Protein AF-A0A949SLT9-F1 (afdb_monomer_lite)

Secondary structure (DSSP, 8-state):
--HHHHHHHHHHHHHHHHHHHHHH-TT--HHHHHHHHHHHHHTHHHHHHHHHHHHHHHHTSPPPHHHHHHHHHHHHHHHHHTTS--TT-HHHHHHHHHHHHHHHHHHHHHHS--SS--HHHHHHHHTSSSHHHHHHHHHHHHHHHHHHHHHHHHHHHHHHHHHTTT-HHHHHHHHHHHHHTT-HHHHHHHHHHHHHHHHHHHHTT-

pLDDT: mean 82.35, std 12.99, range [38.38, 96.62]

Structure (mmCIF, N/CA/C/O backbone):
data_AF-A0A949SLT9-F1
#
_entry.id   AF-A0A949SLT9-F1
#
loop_
_atom_site.group_PDB
_atom_site.id
_atom_site.type_symbol
_atom_site.label_atom_id
_atom_site.label_alt_id
_atom_site.label_comp_id
_atom_site.label_asym_id
_atom_site.label_entity_id
_atom_site.label_seq_id
_atom_site.pdbx_PDB_ins_code
_atom_site.Cartn_x
_atom_site.Cartn_y
_atom_site.Cartn_z
_atom_site.occupancy
_atom_site.B_iso_or_equiv
_atom_site.auth_seq_id
_atom_site.auth_comp_id
_atom_site.auth_asym_id
_atom_site.auth_atom_id
_atom_site.pdbx_PDB_model_num
ATOM 1 N N . MET A 1 1 ? -17.620 -34.069 -31.508 1.00 61.50 1 MET A N 1
ATOM 2 C CA . MET A 1 1 ? -16.678 -32.953 -31.318 1.00 61.50 1 MET A CA 1
ATOM 3 C C . MET A 1 1 ? -15.847 -32.933 -32.570 1.00 61.50 1 MET A C 1
ATOM 5 O O . MET A 1 1 ? -15.223 -33.948 -32.872 1.00 61.50 1 MET A O 1
ATOM 9 N N . ASP A 1 2 ? -15.973 -31.873 -33.351 1.00 89.25 2 ASP A N 1
ATOM 10 C CA . ASP A 1 2 ? -15.457 -31.882 -34.711 1.00 89.25 2 ASP A CA 1
ATOM 11 C C . ASP A 1 2 ? -13.956 -31.593 -34.708 1.00 89.25 2 ASP A C 1
ATOM 13 O O . ASP A 1 2 ? -13.418 -30.958 -33.800 1.00 89.25 2 ASP A O 1
ATOM 17 N N . LEU A 1 3 ? -13.252 -32.063 -35.740 1.00 84.25 3 LEU A N 1
ATOM 18 C CA . LEU A 1 3 ? -11.819 -31.791 -35.920 1.00 84.25 3 LEU A CA 1
ATOM 19 C C . LEU A 1 3 ? -11.514 -30.285 -35.904 1.00 84.25 3 LEU A C 1
ATOM 21 O O . LEU A 1 3 ? -10.438 -29.867 -35.479 1.00 84.25 3 LEU A O 1
ATOM 25 N N . LEU A 1 4 ? -12.487 -29.479 -36.327 1.00 87.50 4 LEU A N 1
ATOM 26 C CA . LEU A 1 4 ? -12.431 -28.026 -36.308 1.00 87.50 4 LEU A CA 1
ATOM 27 C C . LEU A 1 4 ? -12.439 -27.475 -34.870 1.00 87.50 4 LEU A C 1
ATOM 29 O O . LEU A 1 4 ? -11.615 -26.619 -34.555 1.00 87.50 4 LEU A O 1
ATOM 33 N N . ASP A 1 5 ? -13.268 -28.018 -33.973 1.00 83.44 5 ASP A N 1
ATOM 34 C CA . ASP A 1 5 ? -13.300 -27.622 -32.555 1.00 83.44 5 ASP A CA 1
ATOM 35 C C . ASP A 1 5 ? -11.968 -27.931 -31.865 1.00 83.44 5 ASP A C 1
ATOM 37 O O . ASP A 1 5 ? -11.428 -27.118 -31.113 1.00 83.44 5 ASP A O 1
ATOM 41 N N . ILE A 1 6 ? -11.404 -29.105 -32.165 1.00 84.69 6 ILE A N 1
ATOM 42 C CA . ILE A 1 6 ? -10.107 -29.537 -31.634 1.00 84.69 6 ILE A CA 1
ATOM 43 C C . ILE A 1 6 ? -8.997 -28.597 -32.121 1.00 84.69 6 ILE A C 1
ATOM 45 O O . ILE A 1 6 ? -8.145 -28.196 -31.328 1.00 84.69 6 ILE A O 1
ATOM 49 N N . ALA A 1 7 ? -9.021 -28.196 -33.396 1.00 83.19 7 ALA A N 1
ATOM 50 C CA . ALA A 1 7 ? -8.053 -27.257 -33.957 1.00 83.19 7 ALA A CA 1
ATOM 51 C C . ALA A 1 7 ? -8.166 -25.854 -33.335 1.00 83.19 7 ALA A C 1
ATOM 53 O O . ALA A 1 7 ? -7.141 -25.242 -33.027 1.00 83.19 7 ALA A O 1
ATOM 54 N N . ILE A 1 8 ? -9.387 -25.361 -33.094 1.00 84.81 8 ILE A N 1
ATOM 55 C CA . ILE A 1 8 ? -9.618 -24.072 -32.425 1.00 84.81 8 ILE A CA 1
ATOM 56 C C . ILE A 1 8 ? -9.057 -24.100 -31.003 1.00 84.81 8 ILE A C 1
ATOM 58 O O . ILE A 1 8 ? -8.301 -23.203 -30.632 1.00 84.81 8 ILE A O 1
ATOM 62 N N . ILE A 1 9 ? -9.382 -25.132 -30.218 1.00 84.62 9 ILE A N 1
ATOM 63 C CA . ILE A 1 9 ? -8.890 -25.269 -28.839 1.00 84.62 9 ILE A CA 1
ATOM 64 C C . ILE A 1 9 ? -7.362 -25.358 -28.831 1.00 84.62 9 ILE A C 1
ATOM 66 O O . ILE A 1 9 ? -6.699 -24.670 -28.055 1.00 84.62 9 ILE A O 1
ATOM 70 N N . TYR A 1 10 ? -6.790 -26.153 -29.736 1.00 85.69 10 TYR A N 1
ATOM 71 C CA . TYR A 1 10 ? -5.346 -26.308 -29.854 1.00 85.69 10 TYR A CA 1
ATOM 72 C C . TYR A 1 10 ? -4.635 -24.983 -30.163 1.00 85.69 10 TYR A C 1
ATOM 74 O O . TYR A 1 10 ? -3.637 -24.655 -29.519 1.00 85.69 10 TYR A O 1
ATOM 82 N N . LEU A 1 11 ? -5.159 -24.195 -31.107 1.00 83.94 11 LEU A N 1
ATOM 83 C CA . LEU A 1 11 ? -4.606 -22.885 -31.461 1.00 83.94 11 LEU A CA 1
ATOM 84 C C . LEU A 1 11 ? -4.804 -21.850 -30.346 1.00 83.94 11 LEU A C 1
ATOM 86 O O . LEU A 1 11 ? -3.889 -21.072 -30.070 1.00 83.94 11 LEU A O 1
ATOM 90 N N . ALA A 1 12 ? -5.953 -21.866 -29.664 1.00 84.75 12 ALA A N 1
ATOM 91 C CA . ALA A 1 12 ? -6.229 -20.983 -28.533 1.00 84.75 12 ALA A CA 1
ATOM 92 C C . ALA A 1 12 ? -5.250 -21.222 -27.371 1.00 84.75 12 ALA A C 1
ATOM 94 O O . ALA A 1 12 ? -4.748 -20.266 -26.781 1.00 84.75 12 ALA A O 1
ATOM 95 N N . CYS A 1 13 ? -4.918 -22.485 -27.084 1.00 85.31 13 CYS A N 1
ATOM 96 C CA . CYS A 1 13 ? -3.922 -22.838 -26.072 1.00 85.31 13 CYS A CA 1
ATOM 97 C C . CYS A 1 13 ? -2.482 -22.506 -26.498 1.00 85.31 13 CYS A C 1
ATOM 99 O O . CYS A 1 13 ? -1.658 -22.195 -25.639 1.00 85.31 13 CYS A O 1
ATOM 101 N N . GLY A 1 14 ? -2.171 -22.538 -27.797 1.00 82.94 14 GLY A N 1
ATOM 102 C CA . GLY A 1 14 ? -0.838 -22.228 -28.326 1.00 82.94 14 GLY A CA 1
ATOM 103 C C . GLY A 1 14 ? -0.518 -20.734 -28.448 1.00 82.94 14 GLY A C 1
ATOM 104 O O . GLY A 1 14 ? 0.639 -20.331 -28.300 1.00 82.94 14 GLY A O 1
ATOM 105 N N . ALA A 1 15 ? -1.526 -19.884 -28.667 1.00 83.00 15 ALA A N 1
ATOM 106 C CA . ALA A 1 15 ? -1.336 -18.447 -28.887 1.00 83.00 15 ALA A CA 1
ATOM 107 C C . ALA A 1 15 ? -0.581 -17.712 -27.750 1.00 83.00 15 ALA A C 1
ATOM 109 O O . ALA A 1 15 ? 0.337 -16.945 -28.062 1.00 83.00 15 ALA A O 1
ATOM 110 N N . PRO A 1 16 ? -0.850 -17.958 -26.448 1.00 81.75 16 PRO A N 1
ATOM 111 C CA . PRO A 1 16 ? -0.086 -17.344 -25.358 1.00 81.75 16 PRO A CA 1
ATOM 112 C C . PRO A 1 16 ? 1.417 -17.661 -25.403 1.00 81.75 16 PRO A C 1
ATOM 114 O O . PRO A 1 16 ? 2.235 -16.800 -25.079 1.00 81.75 16 PRO A O 1
ATOM 117 N N . PHE A 1 17 ? 1.800 -18.863 -25.850 1.00 81.44 17 PHE A N 1
ATOM 118 C CA . PHE A 1 17 ? 3.204 -19.271 -25.958 1.00 81.44 17 PHE A CA 1
ATOM 119 C C . PHE A 1 17 ? 3.920 -18.541 -27.096 1.00 81.44 17 PHE A C 1
ATOM 121 O O . PHE A 1 17 ? 5.041 -18.067 -26.905 1.00 81.44 17 PHE A O 1
ATOM 128 N N . ALA A 1 18 ? 3.259 -18.372 -28.246 1.00 80.62 18 ALA A N 1
ATOM 129 C CA . ALA A 1 18 ? 3.781 -17.576 -29.357 1.00 80.62 18 ALA A CA 1
ATOM 130 C C . ALA A 1 18 ? 4.022 -16.115 -28.937 1.00 80.62 18 ALA A C 1
ATOM 132 O O . ALA A 1 18 ? 5.094 -15.555 -29.186 1.00 80.62 18 ALA A O 1
ATOM 133 N N . VAL A 1 19 ? 3.055 -15.519 -28.229 1.00 81.12 19 VAL A N 1
ATOM 134 C CA . VAL A 1 19 ? 3.158 -14.150 -27.703 1.00 81.12 19 VAL A CA 1
ATOM 135 C C . VAL A 1 19 ? 4.300 -14.038 -26.694 1.00 81.12 19 VAL A C 1
ATOM 137 O O . VAL A 1 19 ? 5.147 -13.153 -26.823 1.00 81.12 19 VAL A O 1
ATOM 140 N N . GLN A 1 20 ? 4.391 -14.956 -25.730 1.00 79.06 20 GLN A N 1
ATOM 141 C CA . GLN A 1 20 ? 5.456 -14.947 -24.725 1.00 79.06 20 GLN A CA 1
ATOM 142 C C . GLN A 1 20 ? 6.850 -15.095 -25.354 1.00 79.06 20 GLN A C 1
ATOM 144 O O . GLN A 1 20 ? 7.796 -14.429 -24.926 1.00 79.06 20 GLN A O 1
ATOM 149 N N . TYR A 1 21 ? 6.986 -15.932 -26.385 1.00 79.06 21 TYR A N 1
ATOM 150 C CA . TYR A 1 21 ? 8.246 -16.113 -27.104 1.00 79.06 21 TYR A CA 1
ATOM 151 C C . TYR A 1 21 ? 8.633 -14.854 -27.898 1.00 79.06 21 TYR A C 1
ATOM 153 O O . TYR A 1 21 ? 9.798 -14.452 -27.888 1.00 79.06 21 TYR A O 1
ATOM 161 N N . SER A 1 22 ? 7.656 -14.144 -28.476 1.00 80.56 22 SER A N 1
ATOM 162 C CA . SER A 1 22 ? 7.887 -12.880 -29.194 1.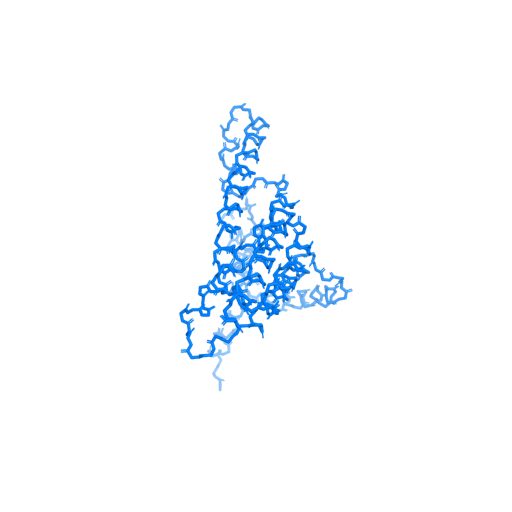00 80.56 22 SER A CA 1
ATOM 163 C C . SER A 1 22 ? 8.514 -11.778 -28.327 1.00 80.56 22 SER A C 1
ATOM 165 O O . SER A 1 22 ? 9.300 -10.966 -28.831 1.00 80.56 22 SER A O 1
ATOM 167 N N . PHE A 1 23 ? 8.217 -11.773 -27.021 1.00 78.81 23 PHE A N 1
ATOM 168 C CA . PHE A 1 23 ? 8.807 -10.847 -26.051 1.00 78.81 23 PHE A CA 1
ATOM 169 C C . PHE A 1 23 ? 10.245 -11.212 -25.665 1.00 78.81 23 PHE A C 1
ATOM 171 O O . PHE A 1 23 ? 10.990 -10.335 -25.227 1.00 78.81 23 PHE A O 1
ATOM 178 N N . ARG A 1 24 ? 10.647 -12.481 -25.826 1.00 77.06 24 ARG A N 1
ATOM 179 C CA . ARG A 1 24 ? 12.005 -12.963 -25.522 1.00 77.06 24 ARG A CA 1
ATOM 180 C C . ARG A 1 24 ? 12.997 -12.697 -26.655 1.00 77.06 24 ARG A C 1
ATOM 182 O O . ARG A 1 24 ? 14.158 -12.428 -26.375 1.00 77.06 24 ARG A O 1
ATOM 189 N N . LEU A 1 25 ? 12.547 -12.706 -27.909 1.00 75.75 25 LEU A N 1
ATOM 190 C CA . LEU A 1 25 ? 13.385 -12.503 -29.103 1.00 75.75 25 LEU A CA 1
ATOM 191 C C . LEU A 1 25 ? 13.626 -11.014 -29.438 1.00 75.75 25 LEU A C 1
ATOM 193 O O . LEU A 1 25 ? 13.476 -10.588 -30.587 1.00 75.75 25 LEU A O 1
ATOM 197 N N . LYS A 1 26 ? 13.931 -10.168 -28.445 1.00 63.88 26 LYS A N 1
ATOM 198 C CA . LYS A 1 26 ? 14.239 -8.747 -28.703 1.00 63.88 26 LYS A CA 1
ATOM 199 C C . LYS A 1 26 ? 15.535 -8.643 -29.526 1.00 63.88 26 LYS A C 1
ATOM 201 O O . LYS A 1 26 ? 16.586 -9.031 -29.034 1.00 63.88 26 LYS A O 1
ATOM 206 N N . GLY A 1 27 ? 15.452 -8.107 -30.749 1.00 62.31 27 GLY A N 1
ATOM 207 C CA . GLY A 1 27 ? 16.606 -7.839 -31.625 1.00 62.31 27 GLY A CA 1
ATOM 208 C C . GLY A 1 27 ? 16.743 -8.735 -32.863 1.00 62.31 27 GLY A C 1
ATOM 209 O O . GLY A 1 27 ? 17.603 -8.467 -33.694 1.00 62.31 27 GLY A O 1
ATOM 210 N N . GLU A 1 28 ? 15.902 -9.762 -33.027 1.00 64.69 28 GLU A N 1
ATOM 211 C CA . GLU A 1 28 ? 15.927 -10.623 -34.221 1.00 64.69 28 GLU A CA 1
ATOM 212 C C . GLU A 1 28 ? 15.134 -10.029 -35.401 1.00 64.69 28 GLU A C 1
ATOM 214 O O . GLU A 1 28 ? 14.130 -9.333 -35.210 1.00 64.69 28 GLU A O 1
ATOM 219 N N . ALA A 1 29 ? 15.566 -10.330 -36.633 1.00 68.12 29 ALA A N 1
ATOM 220 C CA . ALA A 1 29 ? 14.913 -9.884 -37.863 1.00 68.12 29 ALA A CA 1
ATOM 221 C C . ALA A 1 29 ? 13.452 -10.378 -37.956 1.00 68.12 29 ALA A C 1
ATOM 223 O O . ALA A 1 29 ? 13.123 -11.497 -37.559 1.00 68.12 29 ALA A O 1
ATOM 224 N N . GLY A 1 30 ? 12.561 -9.548 -38.514 1.00 73.94 30 GLY A N 1
ATOM 225 C CA . GLY A 1 30 ? 11.103 -9.736 -38.431 1.00 73.94 30 GLY A CA 1
ATOM 226 C C . GLY A 1 30 ? 10.576 -11.087 -38.936 1.00 73.94 30 GLY A C 1
ATOM 227 O O . GLY A 1 30 ? 9.676 -11.661 -38.320 1.00 73.94 30 GLY A O 1
ATOM 228 N N . ILE A 1 31 ? 11.151 -11.635 -40.010 1.00 80.19 31 ILE A N 1
ATOM 229 C CA . ILE A 1 31 ? 10.715 -12.914 -40.599 1.00 80.19 31 ILE A CA 1
ATOM 230 C C . ILE A 1 31 ? 11.133 -14.099 -39.721 1.00 80.19 31 ILE A C 1
ATOM 232 O O . ILE A 1 31 ? 10.311 -14.960 -39.410 1.00 80.19 31 ILE A O 1
ATOM 236 N N . GLU A 1 32 ? 12.387 -14.116 -39.266 1.00 79.81 32 GLU A N 1
ATOM 237 C CA . GLU A 1 32 ? 12.917 -15.166 -38.391 1.00 79.81 32 GLU A CA 1
ATOM 238 C C . GLU A 1 32 ? 12.178 -15.188 -37.049 1.00 79.81 32 GLU A C 1
ATOM 240 O O . GLU A 1 32 ? 11.750 -16.245 -36.577 1.00 79.81 32 GLU A O 1
ATOM 245 N N . LYS A 1 33 ? 11.920 -14.002 -36.488 1.00 80.56 33 LYS A N 1
ATOM 246 C CA . LYS A 1 33 ? 11.125 -13.839 -35.273 1.00 80.56 33 LYS A CA 1
ATOM 247 C C . LYS A 1 33 ? 9.714 -14.401 -35.443 1.00 80.56 33 LYS A C 1
ATOM 249 O O . LYS A 1 33 ? 9.232 -15.117 -34.567 1.00 80.56 33 LYS A O 1
ATOM 254 N N . THR A 1 34 ? 9.060 -14.106 -36.565 1.00 81.25 34 THR A N 1
ATOM 255 C CA . THR A 1 34 ? 7.694 -14.578 -36.833 1.00 81.25 34 THR A CA 1
ATOM 256 C C . THR A 1 34 ? 7.655 -16.099 -36.972 1.00 81.25 34 THR A C 1
ATOM 258 O O . THR A 1 34 ? 6.834 -16.743 -36.322 1.00 81.25 34 THR A O 1
ATOM 261 N N . ALA A 1 35 ? 8.588 -16.689 -37.727 1.00 85.06 35 ALA A N 1
ATOM 262 C CA . ALA A 1 35 ? 8.685 -18.140 -37.883 1.00 85.06 35 ALA A CA 1
ATOM 263 C C . ALA A 1 35 ? 8.906 -18.848 -36.538 1.00 85.06 35 ALA A C 1
ATOM 265 O O . ALA A 1 35 ? 8.193 -19.796 -36.210 1.00 85.06 35 ALA A O 1
ATOM 266 N N . LYS A 1 36 ? 9.830 -18.341 -35.712 1.00 81.88 36 LYS A N 1
ATOM 267 C CA . LYS A 1 36 ? 10.086 -18.879 -34.369 1.00 81.88 36 LYS A CA 1
ATOM 268 C C . LYS A 1 36 ? 8.875 -18.749 -33.439 1.00 81.88 36 LYS A C 1
ATOM 270 O O . LYS A 1 36 ? 8.605 -19.670 -32.674 1.00 81.88 36 LYS A O 1
ATOM 275 N N . CYS A 1 37 ? 8.118 -17.651 -33.511 1.00 81.50 37 CYS A N 1
ATOM 276 C CA . CYS A 1 37 ? 6.910 -17.467 -32.697 1.00 81.50 37 CYS A CA 1
ATOM 277 C C . CYS A 1 37 ? 5.782 -18.419 -33.110 1.00 81.50 37 CYS A C 1
ATOM 279 O O . CYS A 1 37 ? 5.145 -19.013 -32.244 1.00 81.50 37 CYS A O 1
ATOM 281 N N . VAL A 1 38 ? 5.558 -18.607 -34.414 1.00 84.94 38 VAL A N 1
ATOM 282 C CA . VAL A 1 38 ? 4.568 -19.570 -34.926 1.00 84.94 38 VAL A CA 1
ATOM 283 C C . VAL A 1 38 ? 4.949 -20.990 -34.519 1.00 84.94 38 VAL A C 1
ATOM 285 O O . VAL A 1 38 ? 4.107 -21.739 -34.027 1.00 84.94 38 VAL A O 1
ATOM 288 N N . LEU A 1 39 ? 6.229 -21.343 -34.645 1.00 86.50 39 LEU A N 1
ATOM 289 C CA . LEU A 1 39 ? 6.729 -22.657 -34.253 1.00 86.50 39 LEU A CA 1
ATOM 290 C C . LEU A 1 39 ? 6.601 -22.875 -32.739 1.00 86.50 39 LEU A C 1
ATOM 292 O O . LEU A 1 39 ? 6.200 -23.955 -32.319 1.00 86.50 39 LEU A O 1
ATOM 296 N N . ALA A 1 40 ? 6.839 -21.846 -31.920 1.00 81.38 40 ALA A N 1
ATOM 297 C CA . ALA A 1 40 ? 6.589 -21.895 -30.480 1.00 81.38 40 ALA A CA 1
ATOM 298 C C . ALA A 1 40 ? 5.097 -22.064 -30.139 1.00 81.38 40 ALA A C 1
ATOM 300 O O . ALA A 1 40 ? 4.763 -22.801 -29.212 1.00 81.38 40 ALA A O 1
ATOM 301 N N . GLY A 1 41 ? 4.207 -21.424 -30.903 1.00 84.25 41 GLY A N 1
ATOM 302 C CA . GLY A 1 41 ? 2.760 -21.573 -30.764 1.00 84.25 41 GLY A CA 1
ATOM 303 C C . GLY A 1 41 ? 2.256 -22.960 -31.155 1.00 84.25 41 GLY A C 1
ATOM 304 O O . GLY A 1 41 ? 1.391 -23.495 -30.477 1.00 84.25 41 GLY A O 1
ATOM 305 N N . LEU A 1 42 ? 2.814 -23.577 -32.199 1.00 88.06 42 LEU A N 1
ATOM 306 C CA . LEU A 1 42 ? 2.463 -24.943 -32.609 1.00 88.06 42 LEU A CA 1
ATOM 307 C C . LEU A 1 42 ? 3.097 -25.995 -31.690 1.00 88.06 42 LEU A C 1
ATOM 309 O O . LEU A 1 42 ? 2.455 -26.963 -31.311 1.00 88.06 42 LEU A O 1
ATOM 313 N N . ALA A 1 43 ? 4.336 -25.798 -31.248 1.00 88.12 43 ALA A N 1
ATOM 314 C CA . ALA A 1 43 ? 5.018 -26.711 -30.331 1.00 88.12 43 ALA A CA 1
ATOM 315 C C . ALA A 1 43 ? 4.662 -26.473 -28.848 1.00 88.12 43 ALA A C 1
ATOM 317 O O . ALA A 1 43 ? 5.372 -26.949 -27.955 1.00 88.12 43 ALA A O 1
ATOM 318 N N . TRP A 1 44 ? 3.566 -25.758 -28.559 1.00 86.62 44 TRP A N 1
ATOM 319 C CA . TRP A 1 44 ? 3.166 -25.386 -27.201 1.00 86.62 44 TRP A CA 1
ATOM 320 C C . TRP A 1 44 ? 3.058 -26.556 -26.209 1.00 86.62 44 TRP A C 1
ATOM 322 O O . TRP A 1 44 ? 3.447 -26.347 -25.060 1.00 86.62 44 TRP A O 1
ATOM 332 N N . PRO A 1 45 ? 2.635 -27.789 -26.578 1.00 85.56 45 PRO A N 1
ATOM 333 C CA . PRO A 1 45 ? 2.551 -28.882 -25.607 1.00 85.56 45 PRO A CA 1
ATOM 334 C C . PRO A 1 45 ? 3.927 -29.269 -25.049 1.00 85.56 45 PRO A C 1
ATOM 336 O O . PRO A 1 45 ? 4.062 -29.586 -23.866 1.00 85.56 45 PRO A O 1
ATOM 339 N N . LEU A 1 46 ? 4.971 -29.184 -25.882 1.00 84.62 46 LEU A N 1
ATOM 340 C CA . LEU A 1 46 ? 6.347 -29.455 -25.472 1.00 84.62 46 LEU A CA 1
ATOM 341 C C . LEU A 1 46 ? 6.846 -28.375 -24.501 1.00 84.62 46 LEU A C 1
ATOM 343 O O . LEU A 1 46 ? 7.435 -28.683 -23.465 1.00 84.62 46 LEU A O 1
ATOM 347 N N . PHE A 1 47 ? 6.562 -27.104 -24.803 1.00 78.62 47 PHE A N 1
ATOM 348 C CA . PHE A 1 47 ? 6.893 -25.990 -23.916 1.00 78.62 47 PHE A CA 1
ATOM 349 C C . PHE A 1 47 ? 6.118 -26.064 -22.600 1.00 78.62 47 PHE A C 1
ATOM 351 O O . PHE A 1 47 ? 6.713 -25.873 -21.542 1.00 78.62 47 PHE A O 1
ATOM 358 N N . ALA A 1 48 ? 4.830 -26.405 -22.634 1.00 80.00 48 ALA A N 1
ATOM 359 C CA . ALA A 1 48 ? 4.005 -26.583 -21.445 1.00 80.00 48 ALA A CA 1
ATOM 360 C C . ALA A 1 48 ? 4.599 -27.637 -20.498 1.00 80.00 48 ALA A C 1
ATOM 362 O O . ALA A 1 48 ? 4.720 -27.375 -19.304 1.00 80.00 48 ALA A O 1
ATOM 363 N N . LEU A 1 49 ? 5.070 -28.778 -21.018 1.00 82.44 49 LEU A N 1
ATOM 364 C CA . LEU A 1 49 ? 5.760 -29.801 -20.220 1.00 82.44 49 LEU A CA 1
ATOM 365 C C . LEU A 1 49 ? 7.039 -29.272 -19.551 1.00 82.44 49 LEU A C 1
ATOM 367 O O . LEU A 1 49 ? 7.285 -29.550 -18.373 1.00 82.44 49 LEU A O 1
ATOM 371 N N . LEU A 1 50 ? 7.837 -28.477 -20.268 1.00 79.38 50 LEU A N 1
ATOM 372 C CA . LEU A 1 50 ? 9.029 -27.836 -19.702 1.00 79.38 50 LEU A CA 1
ATOM 373 C C . LEU A 1 50 ? 8.659 -26.843 -18.589 1.00 79.38 50 LEU A C 1
ATOM 375 O O . LEU A 1 50 ? 9.269 -26.864 -17.519 1.00 79.38 50 LEU A O 1
ATOM 379 N N . TYR A 1 51 ? 7.622 -26.029 -18.799 1.00 73.06 51 TYR A N 1
ATOM 380 C CA . TYR A 1 51 ? 7.135 -25.079 -17.798 1.00 73.06 51 TYR A CA 1
ATOM 381 C C . TYR A 1 51 ? 6.533 -25.763 -16.569 1.00 73.06 51 TYR A C 1
ATOM 383 O O . TYR A 1 51 ? 6.746 -25.281 -15.460 1.00 73.06 51 TYR A O 1
ATOM 391 N N . ILE A 1 52 ? 5.845 -26.897 -16.728 1.00 78.75 52 ILE A N 1
ATOM 392 C CA . ILE A 1 52 ? 5.337 -27.695 -15.603 1.00 78.75 52 ILE A CA 1
ATOM 393 C C . ILE A 1 52 ? 6.504 -28.199 -14.752 1.00 78.75 52 ILE A C 1
ATOM 395 O O . ILE A 1 52 ? 6.475 -28.066 -13.530 1.00 78.75 52 ILE A O 1
ATOM 399 N N . ARG A 1 53 ? 7.575 -28.710 -15.374 1.00 74.38 53 ARG A N 1
ATOM 400 C CA . ARG A 1 53 ? 8.773 -29.157 -14.646 1.00 74.38 53 ARG A CA 1
ATOM 401 C C . ARG A 1 53 ? 9.410 -28.021 -13.840 1.00 74.38 53 ARG A C 1
ATOM 403 O O . ARG A 1 53 ? 9.820 -28.236 -12.699 1.00 74.38 53 ARG A O 1
ATOM 410 N N . ASP A 1 54 ? 9.478 -26.823 -14.409 1.00 68.06 54 ASP A N 1
ATOM 411 C CA . ASP A 1 54 ? 9.996 -25.643 -13.713 1.00 68.06 54 ASP A CA 1
ATOM 412 C C . ASP A 1 54 ? 9.044 -25.129 -12.625 1.00 68.06 54 ASP A C 1
ATOM 414 O O . ASP A 1 54 ? 9.506 -24.701 -11.567 1.00 68.06 54 ASP A O 1
ATOM 418 N N . ALA A 1 55 ? 7.729 -25.212 -12.834 1.00 64.56 55 ALA A N 1
ATOM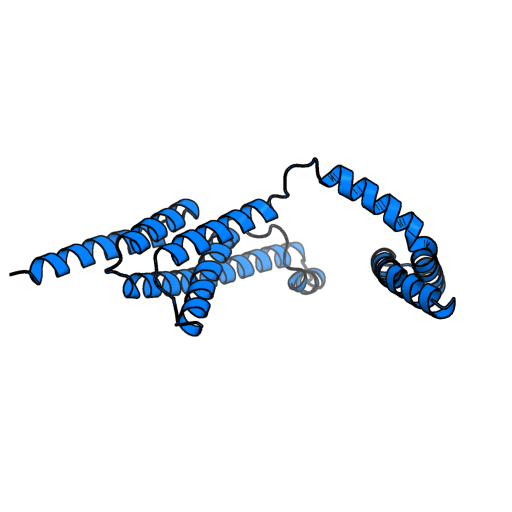 419 C CA . ALA A 1 55 ? 6.719 -24.855 -11.840 1.00 64.56 55 ALA A CA 1
ATOM 420 C C . ALA A 1 55 ? 6.760 -25.803 -10.630 1.00 64.56 55 ALA A C 1
ATOM 422 O O . ALA A 1 55 ? 6.789 -25.341 -9.490 1.00 64.56 55 ALA A O 1
ATOM 423 N N . VAL A 1 56 ? 6.881 -27.114 -10.861 1.00 73.00 56 VAL A N 1
ATOM 424 C CA . VAL A 1 56 ? 7.034 -28.129 -9.802 1.00 73.00 56 VAL A CA 1
ATOM 425 C C . VAL A 1 56 ? 8.323 -27.910 -9.005 1.00 73.00 56 VAL A C 1
ATOM 427 O O . VAL A 1 56 ? 8.314 -27.984 -7.780 1.00 73.00 56 VAL A O 1
ATOM 430 N N . LYS A 1 57 ? 9.429 -27.537 -9.662 1.00 65.44 57 LYS A N 1
ATOM 431 C CA . LYS A 1 57 ? 10.673 -27.162 -8.964 1.00 65.44 57 LYS A CA 1
ATOM 432 C C . LYS A 1 57 ? 10.548 -25.881 -8.129 1.00 65.44 57 LYS A C 1
ATOM 434 O O . LYS A 1 57 ? 11.318 -25.700 -7.189 1.00 65.44 57 LYS A O 1
ATOM 439 N N . ARG A 1 58 ? 9.629 -24.975 -8.479 1.00 56.06 58 ARG A N 1
ATOM 440 C CA . ARG A 1 58 ? 9.379 -23.720 -7.748 1.00 56.06 58 ARG A CA 1
ATOM 441 C C . ARG A 1 58 ? 8.414 -23.893 -6.575 1.00 56.06 58 ARG A C 1
ATOM 443 O O . ARG A 1 58 ? 8.540 -23.142 -5.620 1.00 56.06 58 ARG A O 1
ATOM 450 N N . LEU A 1 59 ? 7.532 -24.892 -6.610 1.00 58.22 59 LEU A N 1
ATOM 451 C CA . LEU A 1 59 ? 6.641 -25.251 -5.495 1.00 58.22 59 LEU A CA 1
ATOM 452 C C . LEU A 1 59 ? 7.398 -25.669 -4.220 1.00 58.22 59 LEU A C 1
ATOM 454 O O . LEU A 1 59 ? 6.875 -25.499 -3.127 1.00 58.22 59 LEU A O 1
ATOM 458 N N . GLY A 1 60 ? 8.630 -26.174 -4.349 1.00 54.94 60 GLY A N 1
ATOM 459 C CA . GLY A 1 60 ? 9.499 -26.517 -3.214 1.00 54.94 60 GLY A CA 1
ATOM 460 C C . GLY A 1 60 ? 10.445 -25.402 -2.752 1.00 54.94 60 GLY A C 1
ATOM 461 O O . GLY A 1 60 ? 11.312 -25.660 -1.921 1.00 54.94 60 GLY A O 1
ATOM 462 N N . ARG A 1 61 ? 10.355 -24.188 -3.314 1.00 51.75 61 ARG A N 1
ATOM 463 C CA . ARG A 1 61 ? 11.183 -23.045 -2.894 1.00 51.75 61 ARG A CA 1
ATOM 464 C C . ARG A 1 61 ? 10.406 -22.167 -1.910 1.00 51.75 61 ARG A C 1
ATOM 466 O O . ARG A 1 61 ? 9.194 -22.040 -2.077 1.00 51.75 61 ARG A O 1
ATOM 473 N N . PRO A 1 62 ? 11.081 -21.543 -0.925 1.00 52.44 62 PRO A N 1
ATOM 474 C CA . PRO A 1 62 ? 10.440 -20.574 -0.046 1.00 52.44 62 PRO A CA 1
ATOM 475 C C . PRO A 1 62 ? 9.744 -19.503 -0.889 1.00 52.44 62 PRO A C 1
ATOM 477 O O . PRO A 1 62 ? 10.267 -19.066 -1.921 1.00 52.44 62 PRO A O 1
ATOM 480 N N . THR A 1 63 ? 8.531 -19.150 -0.472 1.00 50.50 63 THR A N 1
ATOM 481 C CA . THR A 1 63 ? 7.690 -18.137 -1.107 1.00 50.50 63 THR A CA 1
ATOM 482 C C . THR A 1 63 ? 8.519 -16.877 -1.372 1.00 50.50 63 THR A C 1
ATOM 484 O O . THR A 1 63 ? 9.270 -16.459 -0.494 1.00 50.50 63 THR A O 1
ATOM 487 N N . PRO A 1 64 ? 8.446 -16.263 -2.569 1.00 56.62 64 PRO A N 1
ATOM 488 C CA . PRO A 1 64 ? 9.179 -15.028 -2.820 1.00 56.62 64 PRO A CA 1
ATOM 489 C C . PRO A 1 64 ? 8.771 -13.973 -1.785 1.00 56.62 64 PRO A C 1
ATOM 491 O O . PRO A 1 64 ? 7.595 -13.890 -1.447 1.00 56.62 64 PRO A O 1
ATOM 494 N N . ILE A 1 65 ? 9.720 -13.141 -1.346 1.00 56.03 65 ILE A N 1
ATOM 495 C CA . ILE A 1 65 ? 9.540 -12.050 -0.361 1.00 56.03 65 ILE A CA 1
ATOM 496 C C . ILE A 1 65 ? 8.274 -11.214 -0.643 1.00 56.03 65 ILE A C 1
ATOM 498 O O . ILE A 1 65 ? 7.558 -10.813 0.267 1.00 56.03 65 ILE A O 1
ATOM 502 N N . HIS A 1 66 ? 7.930 -11.031 -1.922 1.00 59.97 66 HIS A N 1
ATOM 503 C CA . HIS A 1 66 ? 6.730 -10.313 -2.355 1.00 59.97 66 HIS A CA 1
ATOM 504 C C . HIS A 1 66 ? 5.406 -10.934 -1.856 1.00 59.97 66 HIS A C 1
ATOM 506 O O . HIS A 1 66 ? 4.437 -10.218 -1.612 1.00 59.97 66 HIS A O 1
ATOM 512 N N . ASN A 1 67 ? 5.359 -12.256 -1.664 1.00 68.19 67 ASN A N 1
ATOM 513 C CA . ASN A 1 67 ? 4.198 -12.940 -1.097 1.00 68.19 67 ASN A CA 1
ATOM 514 C C . ASN A 1 67 ? 4.092 -12.733 0.418 1.00 68.19 67 ASN A C 1
ATOM 516 O O . ASN A 1 67 ? 2.975 -12.633 0.915 1.00 68.19 67 ASN A O 1
ATOM 520 N N . GLU A 1 68 ? 5.209 -12.623 1.140 1.00 77.19 68 GLU A N 1
ATOM 521 C CA . GLU A 1 68 ? 5.205 -12.369 2.589 1.00 77.19 68 GLU A CA 1
ATOM 522 C C . GLU A 1 68 ? 4.723 -10.948 2.896 1.00 77.19 68 GLU A C 1
ATOM 524 O O . GLU A 1 68 ? 3.859 -10.756 3.749 1.00 77.19 68 GLU A O 1
ATOM 529 N N . THR A 1 69 ? 5.193 -9.955 2.134 1.00 83.25 69 THR A N 1
ATOM 530 C CA . THR A 1 69 ? 4.723 -8.565 2.239 1.00 83.25 69 THR A CA 1
ATOM 531 C C . THR A 1 69 ? 3.223 -8.454 1.982 1.00 83.25 69 THR A C 1
ATOM 533 O O . THR A 1 69 ? 2.501 -7.810 2.742 1.00 83.25 69 THR A O 1
ATOM 536 N N . LYS A 1 70 ? 2.733 -9.121 0.931 1.00 86.56 70 LYS A N 1
ATOM 537 C CA . LYS A 1 70 ? 1.306 -9.130 0.607 1.00 86.56 70 LYS A CA 1
ATOM 538 C C . LYS A 1 70 ? 0.478 -9.801 1.703 1.00 86.56 70 LYS A C 1
ATOM 540 O O . LYS A 1 70 ? -0.555 -9.267 2.091 1.00 86.56 70 LYS A O 1
ATOM 545 N N . GLN A 1 71 ? 0.946 -10.935 2.227 1.00 88.12 71 GLN A N 1
ATOM 546 C CA . GLN A 1 71 ? 0.296 -11.617 3.347 1.00 88.12 71 GLN A CA 1
ATOM 547 C C . GLN A 1 71 ? 0.245 -10.735 4.597 1.00 88.12 71 GLN A C 1
ATOM 549 O O . GLN A 1 71 ? -0.791 -10.682 5.252 1.00 88.12 71 GLN A O 1
ATOM 554 N N . LEU A 1 72 ? 1.323 -10.010 4.905 1.00 90.56 72 LEU A N 1
ATOM 555 C CA . LEU A 1 72 ? 1.356 -9.072 6.024 1.00 90.56 72 LEU A CA 1
ATOM 556 C C . LEU A 1 72 ? 0.293 -7.975 5.874 1.00 90.56 72 LEU A C 1
ATOM 558 O O . LEU A 1 72 ? -0.496 -7.764 6.794 1.00 90.56 72 LEU A O 1
ATOM 562 N N . ILE A 1 73 ? 0.235 -7.318 4.711 1.00 92.56 73 ILE A N 1
ATOM 563 C CA . ILE A 1 73 ? -0.759 -6.272 4.424 1.00 92.56 73 ILE A CA 1
ATOM 564 C C . ILE A 1 73 ? -2.183 -6.837 4.520 1.00 92.56 73 ILE A C 1
ATOM 566 O O . ILE A 1 73 ? -3.052 -6.240 5.155 1.00 92.56 73 ILE A O 1
ATOM 570 N N . ASP A 1 74 ? -2.423 -8.013 3.934 1.00 92.62 74 ASP A N 1
ATOM 571 C CA . ASP A 1 74 ? -3.726 -8.679 3.979 1.00 92.62 74 ASP A CA 1
ATOM 572 C C . ASP A 1 74 ? -4.151 -9.032 5.414 1.00 92.62 74 ASP A C 1
ATOM 574 O O . ASP A 1 74 ? -5.339 -8.926 5.737 1.00 92.62 74 ASP A O 1
ATOM 578 N N . ASN A 1 75 ? -3.203 -9.430 6.268 1.00 93.69 75 ASN A N 1
ATOM 579 C CA . ASN A 1 75 ? -3.443 -9.734 7.679 1.00 93.69 75 ASN A CA 1
ATOM 580 C C . ASN A 1 75 ? -3.760 -8.473 8.488 1.00 93.69 75 ASN A C 1
ATOM 582 O O . ASN A 1 75 ? -4.710 -8.491 9.267 1.00 93.69 75 ASN A O 1
ATOM 586 N N . ILE A 1 76 ? -3.025 -7.374 8.274 1.00 94.69 76 ILE A N 1
ATOM 587 C CA . ILE A 1 76 ? -3.325 -6.074 8.896 1.00 94.69 76 ILE A CA 1
ATOM 588 C C . ILE A 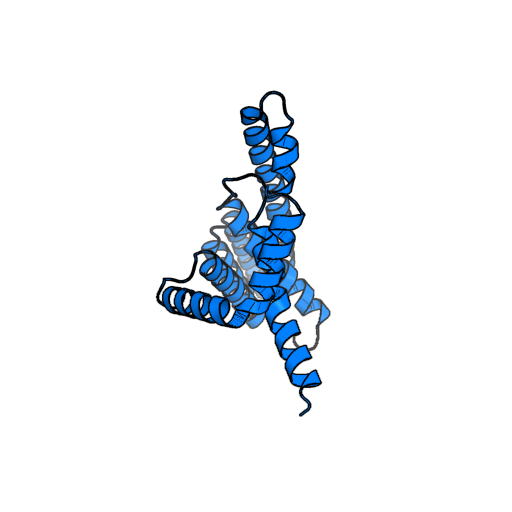1 76 ? -4.731 -5.626 8.502 1.00 94.69 76 ILE A C 1
ATOM 590 O O . ILE A 1 76 ? -5.541 -5.313 9.372 1.00 94.69 76 ILE A O 1
ATOM 594 N N . ARG A 1 77 ? -5.054 -5.667 7.202 1.00 94.94 77 ARG A N 1
ATOM 595 C CA . ARG A 1 77 ? -6.381 -5.297 6.699 1.00 94.94 77 ARG A CA 1
ATOM 596 C C . ARG A 1 77 ? -7.481 -6.103 7.385 1.00 94.94 77 ARG A C 1
ATOM 598 O O . ARG A 1 77 ? -8.413 -5.509 7.910 1.00 94.94 77 ARG A O 1
ATOM 605 N N . ARG A 1 78 ? -7.375 -7.437 7.389 1.00 93.56 78 ARG A N 1
ATOM 606 C CA . ARG A 1 78 ? -8.381 -8.309 8.021 1.00 93.56 78 ARG A CA 1
ATOM 607 C C . ARG A 1 78 ? -8.508 -8.036 9.515 1.00 93.56 78 ARG A C 1
ATOM 609 O O . ARG A 1 78 ? -9.616 -7.864 9.992 1.00 93.56 78 ARG A O 1
ATOM 616 N N . SER A 1 79 ? -7.385 -7.909 10.221 1.00 94.25 79 SER A N 1
ATOM 617 C CA . SER A 1 79 ? -7.379 -7.599 11.653 1.00 94.25 79 SER A CA 1
ATOM 618 C C . SER A 1 79 ? -8.132 -6.302 11.963 1.00 94.25 79 SER A C 1
ATOM 620 O O . SER A 1 79 ? -8.913 -6.254 12.912 1.00 94.25 79 SER A O 1
ATOM 622 N N . LEU A 1 80 ? -7.945 -5.259 11.152 1.00 94.19 80 LEU A N 1
ATOM 623 C CA . LEU A 1 80 ? -8.646 -3.992 11.342 1.00 94.19 80 LEU A CA 1
ATOM 624 C C . LEU A 1 80 ? -10.117 -4.075 10.923 1.00 94.19 80 LEU A C 1
ATOM 626 O O . LEU A 1 80 ? -10.967 -3.597 11.669 1.00 94.19 80 LEU A O 1
ATOM 630 N N . GLU A 1 81 ? -10.436 -4.721 9.798 1.00 93.12 81 GLU A N 1
ATOM 631 C CA . GLU A 1 81 ? -11.825 -4.946 9.364 1.00 93.12 81 GLU A CA 1
ATOM 632 C C . GLU A 1 81 ? -12.635 -5.726 10.404 1.00 93.12 81 GLU A C 1
ATOM 634 O O . GLU A 1 81 ? -13.754 -5.336 10.710 1.00 93.12 81 GLU A O 1
ATOM 639 N N . ASP A 1 82 ? -12.061 -6.774 10.997 1.00 92.81 82 ASP A N 1
ATOM 640 C CA . ASP A 1 82 ? -12.737 -7.618 11.990 1.00 92.81 82 ASP A CA 1
ATOM 641 C C . ASP A 1 82 ? -13.075 -6.862 13.286 1.00 92.81 82 ASP A C 1
ATOM 643 O O . ASP A 1 82 ? -13.897 -7.323 14.074 1.00 92.81 82 ASP A O 1
ATOM 647 N N . SER A 1 83 ? -12.438 -5.713 13.528 1.00 91.19 83 SER A N 1
ATOM 648 C CA . SER A 1 83 ? -12.698 -4.879 14.707 1.00 91.19 83 SER A CA 1
ATOM 649 C C . SER A 1 83 ? -13.765 -3.810 14.492 1.00 91.19 83 SER A C 1
ATOM 651 O O . SER A 1 83 ? -14.110 -3.103 15.436 1.00 91.19 83 SER A O 1
ATOM 653 N N . VAL A 1 84 ? -14.300 -3.668 13.276 1.00 91.50 84 VAL A N 1
ATOM 654 C CA . VAL A 1 84 ? -15.328 -2.674 12.951 1.00 91.50 84 VAL A CA 1
ATOM 655 C C . VAL A 1 84 ? -16.547 -3.333 12.314 1.00 91.50 84 VAL A C 1
ATOM 657 O O . VAL A 1 84 ? -16.438 -4.152 11.407 1.00 91.50 84 VAL A O 1
ATOM 660 N N . ASP A 1 85 ? -17.743 -2.939 12.753 1.00 88.56 85 ASP A N 1
ATOM 661 C CA . ASP A 1 85 ? -18.972 -3.380 12.097 1.00 88.56 85 ASP A CA 1
ATOM 662 C C . ASP A 1 85 ? -19.247 -2.525 10.852 1.00 88.56 85 ASP A C 1
ATOM 664 O O . ASP A 1 85 ? -19.716 -1.385 10.924 1.00 88.56 85 ASP A O 1
ATOM 668 N N . LEU A 1 86 ? -18.915 -3.090 9.693 1.00 87.62 86 LEU A N 1
ATOM 669 C CA . LEU A 1 86 ? -19.157 -2.502 8.375 1.00 87.62 86 LEU A CA 1
ATOM 670 C C . LEU A 1 86 ? -20.328 -3.184 7.645 1.00 87.62 86 LEU A C 1
ATOM 672 O O . LEU A 1 86 ? -20.555 -2.927 6.455 1.00 87.62 86 LEU A O 1
ATOM 676 N N . ALA A 1 87 ? -21.078 -4.059 8.325 1.00 84.50 87 ALA A N 1
ATOM 677 C CA . ALA A 1 87 ? -22.172 -4.795 7.711 1.00 84.50 87 ALA A CA 1
ATOM 678 C C . ALA A 1 87 ? -23.255 -3.838 7.184 1.00 84.50 87 ALA A C 1
ATOM 680 O O . ALA A 1 87 ? -23.670 -2.881 7.837 1.00 84.50 87 ALA A O 1
ATOM 681 N N . GLY A 1 88 ? -23.705 -4.078 5.950 1.00 80.62 88 GLY A N 1
ATOM 682 C CA . GLY A 1 88 ? -24.740 -3.262 5.306 1.00 80.62 88 GLY A CA 1
ATOM 683 C C . GLY A 1 88 ? -24.284 -1.879 4.823 1.00 80.62 88 GLY A C 1
ATOM 684 O O . GLY A 1 88 ? -25.124 -1.111 4.361 1.00 80.62 88 GLY A O 1
ATOM 685 N N . ARG A 1 89 ? -22.981 -1.553 4.884 1.00 88.50 89 ARG A N 1
ATOM 686 C CA . ARG A 1 89 ? -22.420 -0.271 4.411 1.00 88.50 89 ARG A CA 1
ATOM 687 C C . ARG A 1 89 ? -21.287 -0.495 3.396 1.00 88.50 89 ARG A C 1
ATOM 689 O O . ARG A 1 89 ? -20.118 -0.307 3.734 1.00 88.50 89 ARG A O 1
ATOM 696 N N . PRO A 1 90 ? -21.602 -0.900 2.151 1.00 86.69 90 PRO A N 1
ATOM 697 C CA . PRO A 1 90 ? -20.589 -1.291 1.167 1.00 86.69 90 PRO A CA 1
ATOM 698 C C . PRO A 1 90 ? -19.605 -0.162 0.828 1.00 86.69 90 PRO A C 1
ATOM 700 O O . PRO A 1 90 ? -18.405 -0.416 0.742 1.00 86.69 90 PRO A O 1
ATOM 703 N N . ASP A 1 91 ? -20.082 1.080 0.718 1.00 88.56 91 ASP A N 1
ATOM 704 C CA . ASP A 1 91 ? -19.231 2.233 0.395 1.00 88.56 91 ASP A CA 1
ATOM 705 C C . ASP A 1 91 ? -18.239 2.540 1.526 1.00 88.56 91 ASP A C 1
ATOM 707 O O . ASP A 1 91 ? -17.052 2.756 1.287 1.00 88.56 91 ASP A O 1
ATOM 711 N N . ALA A 1 92 ? -18.700 2.470 2.780 1.00 88.69 92 ALA A N 1
ATOM 712 C CA . ALA A 1 92 ? -17.842 2.652 3.947 1.00 88.69 92 ALA A CA 1
ATOM 713 C C . ALA A 1 92 ? -16.798 1.532 4.060 1.00 88.69 92 ALA A C 1
ATOM 715 O O . ALA A 1 92 ? -15.644 1.797 4.385 1.00 88.69 92 ALA A O 1
ATOM 716 N N . ALA A 1 93 ? -17.179 0.289 3.746 1.00 89.88 93 ALA A N 1
ATOM 717 C CA . ALA A 1 93 ? -16.249 -0.834 3.727 1.00 89.88 93 ALA A CA 1
ATOM 718 C C . ALA A 1 93 ? -15.174 -0.683 2.641 1.00 89.88 93 ALA A C 1
ATOM 720 O O . ALA A 1 93 ? -14.016 -1.043 2.861 1.00 89.88 93 ALA A O 1
ATOM 721 N N . PHE A 1 94 ? -15.539 -0.140 1.476 1.00 92.12 94 PHE A N 1
ATOM 722 C CA . PHE A 1 94 ? -14.592 0.134 0.401 1.00 92.12 94 PHE A CA 1
ATOM 723 C C . PHE A 1 94 ? -13.588 1.225 0.785 1.00 92.12 94 PHE A C 1
ATOM 725 O O . PHE A 1 94 ? -12.382 1.013 0.649 1.00 92.12 94 PHE A O 1
ATOM 732 N N . GLU A 1 95 ? -14.059 2.359 1.308 1.00 92.00 95 GLU A N 1
ATOM 733 C CA . GLU A 1 95 ? -13.171 3.448 1.731 1.00 92.00 95 GLU A CA 1
ATOM 734 C C . GLU A 1 95 ? -12.282 3.030 2.910 1.00 92.00 95 GLU A C 1
ATOM 736 O O . GLU A 1 95 ? -11.080 3.287 2.891 1.00 92.00 95 GLU A O 1
ATOM 741 N N . PHE A 1 96 ? -12.816 2.274 3.875 1.00 94.19 96 PHE A N 1
ATOM 742 C CA . PHE A 1 96 ? -12.023 1.690 4.961 1.00 94.19 96 PHE A CA 1
ATOM 743 C C . PHE A 1 96 ? -10.869 0.835 4.421 1.00 94.19 96 PHE A C 1
ATOM 745 O O . PHE A 1 96 ? -9.702 1.049 4.760 1.00 94.19 96 PHE A O 1
ATOM 752 N N . ARG A 1 97 ? -11.187 -0.107 3.525 1.00 94.50 97 ARG A N 1
ATOM 753 C CA . ARG A 1 97 ? -10.205 -0.984 2.874 1.00 94.50 97 ARG A CA 1
ATOM 754 C C . ARG A 1 97 ? -9.137 -0.199 2.149 1.00 94.50 97 ARG A C 1
ATOM 756 O O . ARG A 1 97 ? -7.954 -0.492 2.296 1.00 94.50 97 ARG A O 1
ATOM 763 N N . ARG A 1 98 ? -9.561 0.782 1.360 1.00 94.50 98 ARG A N 1
ATOM 764 C CA . ARG A 1 98 ? -8.676 1.630 0.573 1.00 94.50 98 ARG A CA 1
ATOM 765 C C . ARG A 1 98 ? -7.704 2.392 1.469 1.00 94.50 98 ARG A C 1
ATOM 767 O O . ARG A 1 98 ? -6.512 2.373 1.179 1.00 94.50 98 ARG A O 1
ATOM 774 N N . THR A 1 99 ? -8.183 3.011 2.546 1.00 96.12 99 THR A N 1
ATOM 775 C CA . THR A 1 99 ? -7.339 3.757 3.491 1.00 96.12 99 THR A CA 1
ATOM 776 C C . THR A 1 99 ? -6.316 2.849 4.166 1.00 96.12 99 THR A C 1
ATOM 778 O O . THR A 1 99 ? -5.121 3.140 4.130 1.00 96.12 99 THR A O 1
ATOM 781 N N . VAL A 1 100 ? -6.755 1.706 4.705 1.00 96.00 100 VAL A N 1
ATOM 782 C CA . VAL A 1 100 ? -5.871 0.758 5.401 1.00 96.00 100 VAL A CA 1
ATOM 783 C C . VAL A 1 100 ? -4.824 0.161 4.459 1.00 96.00 100 VAL A C 1
ATOM 785 O O . VAL A 1 100 ? -3.642 0.130 4.799 1.00 96.00 100 VAL A O 1
ATOM 788 N N . LEU A 1 101 ? -5.235 -0.289 3.268 1.00 95.62 101 LEU A N 1
ATOM 789 C CA . LEU A 1 101 ? -4.319 -0.860 2.278 1.00 95.62 101 LEU A CA 1
ATOM 790 C C . LEU A 1 101 ? -3.297 0.172 1.810 1.00 95.62 101 LEU A C 1
ATOM 792 O O . LEU A 1 101 ? -2.103 -0.107 1.836 1.00 95.62 101 LEU A O 1
ATOM 796 N N . ARG A 1 102 ? -3.752 1.377 1.448 1.00 95.19 102 ARG A N 1
ATOM 797 C CA . ARG A 1 102 ? -2.874 2.455 0.986 1.00 95.19 102 ARG A CA 1
ATOM 798 C C . ARG A 1 102 ? -1.832 2.818 2.041 1.00 95.19 102 ARG A C 1
ATOM 800 O O . ARG A 1 102 ? -0.660 2.952 1.701 1.00 95.19 102 ARG A O 1
ATOM 807 N N . TRP A 1 103 ? -2.240 2.970 3.300 1.00 96.62 103 TRP A N 1
ATOM 808 C CA . TRP A 1 103 ? -1.309 3.250 4.393 1.00 96.62 103 TRP A CA 1
ATOM 809 C C . TRP A 1 103 ? -0.297 2.113 4.584 1.00 96.62 103 TRP A C 1
ATOM 811 O O . TRP A 1 103 ? 0.905 2.372 4.590 1.00 96.62 103 TRP A O 1
ATOM 821 N N . ALA A 1 104 ? -0.754 0.859 4.670 1.00 95.06 104 ALA A N 1
ATOM 822 C CA . ALA A 1 104 ? 0.125 -0.288 4.895 1.00 95.06 104 ALA A CA 1
ATOM 823 C C . ALA A 1 104 ? 1.115 -0.515 3.737 1.00 95.06 104 ALA A C 1
ATOM 825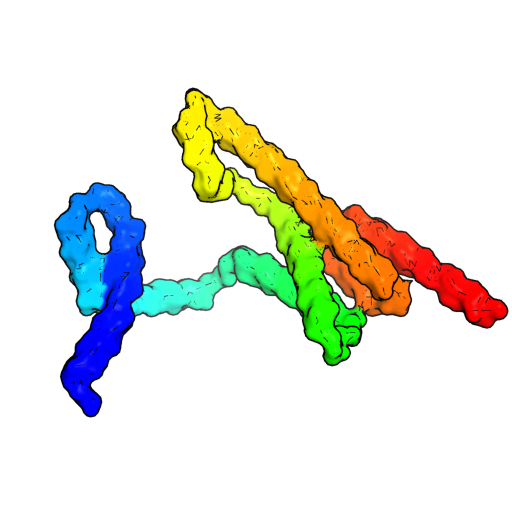 O O . ALA A 1 104 ? 2.297 -0.764 3.970 1.00 95.06 104 ALA A O 1
ATOM 826 N N . GLU A 1 105 ? 0.660 -0.387 2.490 1.00 92.75 105 GLU A N 1
ATOM 827 C CA . GLU A 1 105 ? 1.506 -0.506 1.298 1.00 92.75 105 GLU A CA 1
ATOM 828 C C . GLU A 1 105 ? 2.577 0.589 1.252 1.00 92.75 105 GLU A C 1
ATOM 830 O O . GLU A 1 105 ? 3.754 0.294 1.029 1.00 92.75 105 GLU A O 1
ATOM 835 N N . LEU A 1 106 ? 2.198 1.845 1.514 1.00 93.50 106 LEU A N 1
ATOM 836 C CA . LEU A 1 106 ? 3.133 2.971 1.506 1.00 93.50 106 LEU A CA 1
ATOM 837 C C . LEU A 1 106 ? 4.123 2.916 2.674 1.00 93.50 106 LEU A C 1
ATOM 839 O O . LEU A 1 106 ? 5.302 3.203 2.469 1.00 93.50 106 LEU A O 1
ATOM 843 N N . ALA A 1 107 ? 3.692 2.470 3.859 1.00 93.31 107 ALA A N 1
ATOM 844 C CA . ALA A 1 107 ? 4.575 2.274 5.010 1.00 93.31 107 ALA A CA 1
ATOM 845 C C . ALA A 1 107 ? 5.721 1.305 4.685 1.00 93.31 107 ALA A C 1
ATOM 847 O O . ALA A 1 107 ? 6.874 1.536 5.057 1.00 93.31 107 ALA A O 1
ATOM 848 N N . ILE A 1 108 ? 5.415 0.227 3.956 1.00 91.25 108 ILE A N 1
ATOM 849 C CA . ILE A 1 108 ? 6.413 -0.750 3.517 1.00 91.25 108 ILE A CA 1
ATOM 850 C C . ILE A 1 108 ? 7.275 -0.173 2.391 1.00 91.25 108 ILE A C 1
ATOM 852 O O . ILE A 1 108 ? 8.501 -0.303 2.437 1.00 91.25 108 ILE A O 1
ATOM 856 N N . ALA A 1 109 ? 6.664 0.496 1.411 1.00 88.38 109 ALA A N 1
ATOM 857 C CA . ALA A 1 109 ? 7.374 1.066 0.270 1.00 88.38 109 ALA A CA 1
ATOM 858 C C . ALA A 1 109 ? 8.435 2.101 0.692 1.00 88.38 109 ALA A C 1
ATOM 860 O O . ALA A 1 109 ? 9.548 2.072 0.172 1.00 88.38 109 ALA A O 1
ATOM 861 N N . VAL A 1 110 ? 8.138 2.968 1.670 1.00 88.69 110 VAL A N 1
ATOM 862 C CA . VAL A 1 110 ? 9.092 3.968 2.197 1.00 88.69 110 VAL A CA 1
ATOM 863 C C . VAL A 1 110 ? 10.348 3.316 2.791 1.00 88.69 110 VAL A C 1
ATOM 865 O O . VAL A 1 110 ? 11.446 3.870 2.720 1.00 88.69 110 VAL A O 1
ATOM 868 N N . ARG A 1 111 ? 10.213 2.113 3.358 1.00 83.38 111 ARG A N 1
ATOM 869 C CA . ARG A 1 111 ? 11.304 1.381 4.029 1.00 83.38 111 ARG A CA 1
ATOM 870 C C . ARG A 1 111 ? 12.119 0.518 3.102 1.00 83.38 111 ARG A C 1
ATOM 872 O O . ARG A 1 111 ? 13.298 0.283 3.356 1.00 83.38 111 ARG A O 1
ATOM 879 N N . GLN A 1 112 ? 11.475 0.021 2.059 1.00 80.19 112 GLN A N 1
ATOM 880 C CA . GLN A 1 112 ? 12.096 -0.774 1.017 1.00 80.19 112 GLN A CA 1
ATOM 881 C C . GLN A 1 112 ? 12.055 0.016 -0.294 1.00 80.19 112 GLN A C 1
ATOM 883 O O . GLN A 1 112 ? 11.423 -0.436 -1.252 1.00 80.19 112 GLN A O 1
ATOM 888 N N . PRO A 1 113 ? 12.698 1.204 -0.354 1.00 67.25 113 PRO A N 1
ATOM 889 C CA . PRO A 1 113 ? 12.716 1.982 -1.577 1.00 67.25 113 PRO A CA 1
ATOM 890 C C . PRO A 1 113 ? 13.365 1.141 -2.673 1.00 67.25 113 PRO A C 1
ATOM 892 O O . PRO A 1 113 ? 14.390 0.484 -2.464 1.00 67.25 113 PRO A O 1
ATOM 895 N N . THR A 1 114 ? 12.746 1.137 -3.849 1.00 66.75 114 THR A N 1
ATOM 896 C CA . THR A 1 114 ? 13.254 0.402 -5.000 1.00 66.75 114 THR A CA 1
ATOM 897 C C . THR A 1 114 ? 14.667 0.878 -5.325 1.00 66.75 114 THR A C 1
ATOM 899 O O . THR A 1 114 ? 14.905 2.057 -5.565 1.00 66.75 114 THR A O 1
ATOM 902 N N . ALA A 1 115 ? 15.623 -0.055 -5.349 1.00 62.56 115 ALA A N 1
ATOM 903 C CA . ALA A 1 115 ? 17.020 0.246 -5.678 1.00 62.56 115 ALA A CA 1
ATOM 904 C C . ALA A 1 115 ? 17.210 0.699 -7.138 1.00 62.56 115 ALA A C 1
ATOM 906 O O . ALA A 1 115 ? 18.265 1.219 -7.497 1.00 62.56 115 ALA A O 1
ATOM 907 N N . PHE A 1 116 ? 16.194 0.489 -7.977 1.00 61.09 116 PHE A N 1
ATOM 908 C CA . PHE A 1 116 ? 16.194 0.842 -9.386 1.00 61.09 116 PHE A CA 1
ATOM 909 C C . PHE A 1 116 ? 15.061 1.829 -9.681 1.00 61.09 116 PHE A C 1
ATOM 911 O O . PHE A 1 116 ? 13.971 1.659 -9.126 1.00 61.09 116 PHE A O 1
ATOM 918 N N . PRO A 1 117 ? 15.299 2.816 -10.565 1.00 62.41 117 PRO A N 1
ATOM 919 C CA . PRO A 1 117 ? 14.251 3.711 -11.029 1.00 62.41 117 PRO A CA 1
ATOM 920 C C . PRO A 1 117 ? 13.114 2.902 -11.651 1.00 62.41 117 PRO A C 1
ATOM 922 O O . PRO A 1 117 ? 13.361 1.902 -12.338 1.00 62.41 117 PRO A O 1
ATOM 925 N N . ALA A 1 118 ? 11.873 3.346 -11.447 1.00 66.75 118 ALA A N 1
ATOM 926 C CA . ALA A 1 118 ? 10.733 2.789 -12.160 1.00 66.75 118 ALA A CA 1
ATOM 927 C C . ALA A 1 118 ? 10.999 2.776 -13.678 1.00 66.75 118 ALA A C 1
ATOM 929 O O . ALA A 1 118 ? 11.687 3.647 -14.210 1.00 66.75 118 ALA A O 1
ATOM 930 N N . ILE A 1 119 ? 10.415 1.810 -14.400 1.00 64.12 119 ILE A N 1
ATOM 931 C CA . ILE A 1 119 ? 10.584 1.651 -15.861 1.00 64.12 119 ILE A CA 1
ATOM 932 C C . ILE A 1 119 ? 10.318 2.971 -16.614 1.00 64.12 119 ILE A C 1
ATOM 934 O O . ILE A 1 119 ? 10.957 3.239 -17.629 1.00 64.12 119 ILE A O 1
ATOM 938 N N . ALA A 1 120 ? 9.420 3.813 -16.092 1.00 60.59 120 ALA A N 1
ATOM 939 C CA . ALA A 1 120 ? 9.123 5.139 -16.627 1.00 60.59 120 ALA A CA 1
ATOM 940 C C . ALA A 1 120 ? 10.319 6.115 -16.565 1.00 60.59 120 ALA A C 1
ATOM 942 O O . ALA A 1 120 ? 10.526 6.869 -17.508 1.00 60.59 120 ALA A O 1
ATOM 943 N N . GLY A 1 121 ? 11.136 6.073 -15.508 1.00 64.00 121 GLY A N 1
ATOM 944 C CA . GLY A 1 121 ? 12.308 6.941 -15.338 1.00 64.00 121 GLY A CA 1
ATOM 945 C C . GLY A 1 121 ? 13.543 6.501 -16.121 1.00 64.00 121 GLY A C 1
ATOM 946 O O . GLY A 1 121 ? 14.450 7.298 -16.338 1.00 64.00 121 GLY A O 1
ATOM 947 N N . VAL A 1 122 ? 13.595 5.244 -16.576 1.00 73.56 122 VAL A N 1
ATOM 948 C CA . VAL A 1 122 ? 14.769 4.690 -17.275 1.00 73.56 122 VAL A CA 1
ATOM 949 C C . VAL A 1 122 ? 15.065 5.447 -18.574 1.00 73.56 122 VAL A C 1
ATOM 951 O O . VAL A 1 122 ? 16.232 5.680 -18.883 1.00 73.56 122 VAL A O 1
ATOM 954 N N . TRP A 1 123 ? 14.029 5.879 -19.297 1.00 72.69 123 TRP A N 1
ATOM 955 C CA . TRP A 1 123 ? 14.176 6.632 -20.545 1.00 72.69 123 TRP A CA 1
ATOM 956 C C . TRP A 1 123 ? 14.726 8.042 -20.301 1.00 72.69 123 TRP A C 1
ATOM 958 O O . TRP A 1 123 ? 15.751 8.395 -20.883 1.00 72.69 123 TRP A O 1
ATOM 968 N N . GLU A 1 124 ? 14.138 8.785 -19.355 1.00 73.88 124 GLU A N 1
ATOM 969 C CA . GLU A 1 124 ? 14.605 10.124 -18.950 1.00 73.88 124 GLU A CA 1
ATOM 970 C C . GLU A 1 124 ? 16.057 10.106 -18.445 1.00 73.88 124 GLU A C 1
ATOM 972 O O . GLU A 1 124 ? 16.831 11.024 -18.711 1.00 73.88 124 GLU A O 1
ATOM 977 N N . ILE A 1 125 ? 16.451 9.042 -17.738 1.00 79.19 125 ILE A N 1
ATOM 978 C CA . ILE A 1 125 ? 17.821 8.866 -17.245 1.00 79.19 125 ILE A CA 1
ATOM 979 C C . ILE A 1 125 ? 18.790 8.563 -18.397 1.00 79.19 125 ILE A C 1
ATOM 981 O O . ILE A 1 125 ? 19.904 9.087 -18.405 1.00 79.19 125 ILE A O 1
ATOM 985 N N . SER A 1 126 ? 18.388 7.723 -19.358 1.00 76.88 126 SER A N 1
ATOM 986 C CA . SER A 1 126 ? 19.258 7.254 -20.448 1.00 76.88 126 SER A CA 1
ATOM 987 C C . SER A 1 126 ? 19.609 8.326 -21.482 1.00 76.88 126 SER A C 1
ATOM 989 O O . SER A 1 126 ? 20.678 8.260 -22.084 1.00 76.88 126 SER A O 1
ATOM 991 N N . GLU A 1 127 ? 18.744 9.326 -21.656 1.00 82.75 127 GLU A N 1
ATOM 992 C CA . GLU A 1 127 ? 18.943 10.437 -22.597 1.00 82.75 127 GLU A CA 1
ATOM 993 C C . GLU A 1 127 ? 19.717 11.615 -21.979 1.00 82.75 127 GLU A C 1
ATOM 995 O O . GLU A 1 127 ? 20.078 12.572 -22.667 1.00 82.75 127 GLU A O 1
ATOM 1000 N N . HIS A 1 128 ? 20.006 11.559 -20.676 1.00 85.88 128 HIS A N 1
ATOM 1001 C CA . HIS A 1 128 ? 20.725 12.617 -19.981 1.00 85.88 128 HIS A CA 1
ATOM 1002 C C . HIS A 1 128 ? 22.231 12.576 -20.288 1.00 85.88 128 HIS A C 1
ATOM 1004 O O . HIS A 1 128 ? 22.853 11.515 -20.311 1.00 85.88 128 HIS A O 1
ATOM 1010 N N . SER A 1 129 ? 22.867 13.748 -20.412 1.00 88.62 129 SER A N 1
ATOM 1011 C CA . SER A 1 129 ? 24.316 13.873 -20.672 1.00 88.62 129 SER A CA 1
ATOM 1012 C C . SER A 1 129 ? 25.201 13.227 -19.595 1.00 88.62 129 SER A C 1
ATOM 1014 O O . SER A 1 129 ? 26.372 12.932 -19.831 1.00 88.62 129 SER A O 1
ATOM 1016 N N . ARG A 1 130 ? 24.637 13.023 -18.399 1.00 87.81 130 ARG A N 1
ATOM 1017 C CA . ARG A 1 130 ? 25.248 12.364 -17.236 1.00 87.81 130 ARG A CA 1
ATOM 1018 C C . ARG A 1 130 ? 24.218 11.439 -16.569 1.00 87.81 130 ARG A C 1
ATOM 1020 O O . ARG A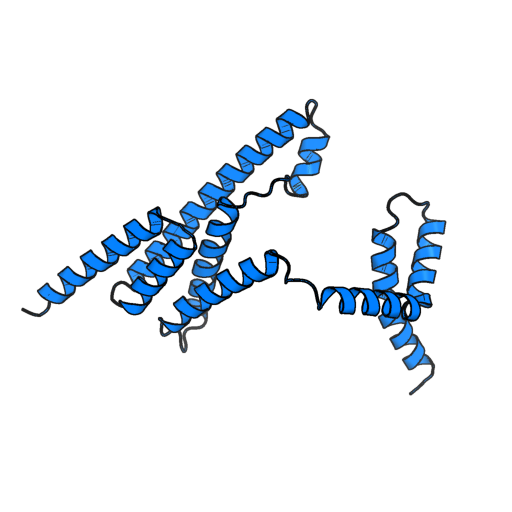 1 130 ? 23.500 11.904 -15.675 1.00 87.81 130 ARG A O 1
ATOM 1027 N N . PRO A 1 131 ? 24.067 10.186 -17.030 1.00 83.75 131 PRO A N 1
ATOM 1028 C CA . PRO A 1 131 ? 22.998 9.284 -16.585 1.00 83.75 131 PRO A CA 1
ATOM 1029 C C . PRO A 1 131 ? 23.150 8.856 -15.117 1.00 83.75 131 PRO A C 1
ATOM 1031 O O . PRO A 1 131 ? 22.168 8.613 -14.423 1.00 83.75 131 PRO A O 1
ATOM 1034 N N . ASP A 1 132 ? 24.377 8.833 -14.601 1.00 83.69 132 ASP A N 1
ATOM 1035 C CA . ASP A 1 132 ? 24.708 8.549 -13.204 1.00 83.69 132 ASP A CA 1
ATOM 1036 C C . ASP A 1 132 ? 24.142 9.598 -12.232 1.00 83.69 132 ASP A C 1
ATOM 1038 O O . ASP A 1 132 ? 23.601 9.256 -11.177 1.00 83.69 132 ASP A O 1
ATOM 1042 N N . ILE A 1 133 ? 24.234 10.881 -12.593 1.00 85.88 133 ILE A N 1
ATOM 1043 C CA . ILE A 1 133 ? 23.666 11.983 -11.806 1.00 85.88 133 ILE A CA 1
ATOM 1044 C C . ILE A 1 133 ? 22.142 11.992 -11.926 1.00 85.88 133 ILE A C 1
ATOM 1046 O O . ILE A 1 133 ? 21.456 12.145 -10.914 1.00 85.88 133 ILE A O 1
ATOM 1050 N N . ALA A 1 134 ? 21.615 11.786 -13.136 1.00 83.69 134 ALA A N 1
ATOM 1051 C CA . ALA A 1 134 ? 20.176 11.735 -13.379 1.00 83.69 134 ALA A CA 1
ATOM 1052 C C . ALA A 1 134 ? 19.502 10.608 -12.582 1.00 83.69 134 ALA A C 1
ATOM 1054 O O . ALA A 1 134 ? 18.487 10.847 -11.932 1.00 83.69 134 ALA A O 1
ATOM 1055 N N . ALA A 1 135 ? 20.108 9.416 -12.535 1.00 83.88 135 ALA A N 1
ATOM 1056 C CA . ALA A 1 135 ? 19.606 8.297 -11.743 1.00 83.88 135 ALA A CA 1
ATOM 1057 C C . ALA A 1 135 ? 19.528 8.632 -10.246 1.00 83.88 135 ALA A C 1
ATOM 1059 O O . ALA A 1 135 ? 18.504 8.391 -9.609 1.00 83.88 135 ALA A O 1
ATOM 1060 N N . LYS A 1 136 ? 20.580 9.242 -9.681 1.00 84.25 136 LYS A N 1
ATOM 1061 C CA . LYS A 1 136 ? 20.582 9.666 -8.270 1.00 84.25 136 LYS A CA 1
ATOM 1062 C C . LYS A 1 136 ? 19.508 10.716 -7.995 1.00 84.25 136 LYS A C 1
ATOM 1064 O O . LYS A 1 136 ? 18.765 10.589 -7.025 1.00 84.25 136 LYS A O 1
ATOM 1069 N N . ALA A 1 137 ? 19.403 11.734 -8.849 1.00 84.88 137 ALA A N 1
ATOM 1070 C CA . ALA A 1 137 ? 18.391 12.780 -8.717 1.00 84.88 137 ALA A CA 1
ATOM 1071 C C . ALA A 1 137 ? 16.965 12.211 -8.796 1.00 84.88 137 ALA A C 1
ATOM 1073 O O . ALA A 1 137 ? 16.100 12.604 -8.012 1.00 84.88 137 ALA A O 1
ATOM 1074 N N . TYR A 1 138 ? 16.738 11.246 -9.690 1.00 85.06 138 TYR A N 1
ATOM 1075 C CA . TYR A 1 138 ? 15.459 10.559 -9.831 1.00 85.06 138 TYR A CA 1
ATOM 1076 C C . TYR A 1 138 ? 15.095 9.765 -8.573 1.00 85.06 138 TYR A C 1
ATOM 1078 O O . TYR A 1 138 ? 14.010 9.957 -8.033 1.00 85.06 138 TYR A O 1
ATOM 1086 N N . ILE 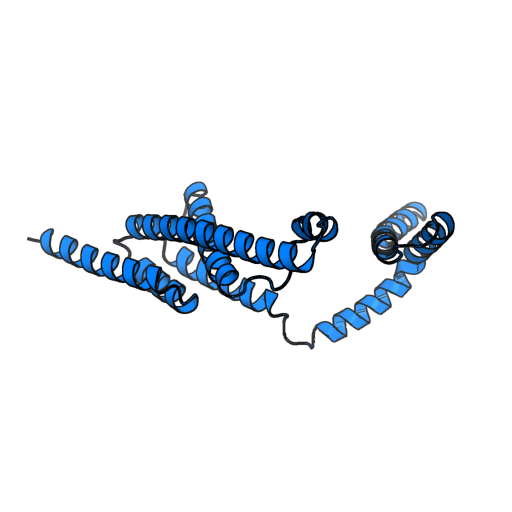A 1 139 ? 16.022 8.962 -8.039 1.00 83.25 139 ILE A N 1
ATOM 1087 C CA . ILE A 1 139 ? 15.811 8.201 -6.796 1.00 83.25 139 ILE A CA 1
ATOM 1088 C C . ILE A 1 139 ? 15.477 9.142 -5.628 1.00 83.25 139 ILE A C 1
ATOM 1090 O O . ILE A 1 139 ? 14.561 8.873 -4.852 1.00 83.25 139 ILE A O 1
ATOM 1094 N N . HIS A 1 140 ? 16.175 10.276 -5.506 1.00 84.69 140 HIS A N 1
ATOM 1095 C CA . HIS A 1 140 ? 15.866 11.273 -4.476 1.00 84.69 140 HIS A CA 1
ATOM 1096 C C . HIS A 1 140 ? 14.467 11.878 -4.640 1.00 84.69 140 HIS A C 1
ATOM 1098 O O . HIS A 1 140 ? 13.755 12.057 -3.648 1.00 84.69 140 HIS A O 1
ATOM 1104 N N . ARG A 1 141 ? 14.061 12.185 -5.878 1.00 85.81 141 ARG A N 1
ATOM 1105 C CA . ARG A 1 141 ? 12.721 12.696 -6.185 1.00 85.81 141 ARG A CA 1
ATOM 1106 C C . ARG A 1 141 ? 11.643 11.665 -5.857 1.00 85.81 141 ARG A C 1
ATOM 1108 O O . ARG A 1 141 ? 10.672 12.026 -5.199 1.00 85.81 141 ARG A O 1
ATOM 1115 N N . GLU A 1 142 ? 11.809 10.418 -6.291 1.00 84.38 142 GLU A N 1
ATOM 1116 C CA . GLU A 1 142 ? 10.860 9.338 -6.000 1.00 84.38 142 GLU A CA 1
ATOM 1117 C C . GLU A 1 142 ? 10.720 9.116 -4.501 1.00 84.38 142 GLU A C 1
ATOM 1119 O O . GLU A 1 142 ? 9.597 9.069 -4.007 1.00 84.38 142 GLU A O 1
ATOM 1124 N N . LYS A 1 143 ? 11.835 9.082 -3.762 1.00 87.12 143 LYS A N 1
ATOM 1125 C CA . LYS A 1 143 ? 11.799 8.963 -2.303 1.00 87.12 143 LYS A CA 1
ATOM 1126 C C . LYS A 1 143 ? 10.968 10.079 -1.668 1.00 87.12 143 LYS A C 1
ATOM 1128 O O . LYS A 1 143 ? 10.067 9.797 -0.892 1.00 87.12 143 LYS A O 1
ATOM 1133 N N . ARG A 1 144 ? 11.208 11.338 -2.052 1.00 89.69 144 ARG A N 1
ATOM 1134 C CA . ARG A 1 144 ? 10.451 12.482 -1.520 1.00 89.69 144 ARG A CA 1
ATOM 1135 C C . ARG A 1 144 ? 8.956 12.402 -1.848 1.00 89.69 144 ARG A C 1
ATOM 1137 O O . ARG A 1 144 ? 8.134 12.779 -1.018 1.00 89.69 144 ARG A O 1
ATOM 1144 N N . LEU A 1 145 ? 8.601 11.961 -3.056 1.00 89.69 145 LEU A N 1
ATOM 1145 C CA . LEU A 1 145 ? 7.201 11.772 -3.446 1.00 89.69 145 LEU A CA 1
ATOM 1146 C C . LEU A 1 145 ? 6.549 10.654 -2.632 1.00 89.69 145 LEU A C 1
ATOM 1148 O O . LEU A 1 145 ? 5.425 10.815 -2.164 1.00 89.69 145 LEU A O 1
ATOM 1152 N N . LEU A 1 146 ? 7.263 9.548 -2.437 1.00 90.50 146 LEU A N 1
ATOM 1153 C CA . LEU A 1 146 ? 6.795 8.415 -1.655 1.00 90.50 146 LEU A CA 1
ATOM 1154 C C . LEU A 1 146 ? 6.570 8.799 -0.188 1.00 90.50 146 LEU A C 1
ATOM 1156 O O . LEU A 1 146 ? 5.506 8.503 0.348 1.00 90.50 146 LEU A O 1
ATOM 1160 N N . ASP A 1 147 ? 7.510 9.533 0.412 1.00 92.31 147 ASP A N 1
ATOM 1161 C CA . ASP A 1 147 ? 7.389 10.072 1.771 1.00 92.31 147 ASP A CA 1
ATOM 1162 C C . ASP A 1 147 ? 6.158 10.990 1.895 1.00 92.31 147 ASP A C 1
ATOM 1164 O O . ASP A 1 147 ? 5.372 10.858 2.830 1.00 92.31 147 ASP A O 1
ATOM 1168 N N . ALA A 1 148 ? 5.926 11.875 0.917 1.00 93.31 148 ALA A N 1
ATOM 1169 C CA . ALA A 1 148 ? 4.764 12.768 0.917 1.00 93.31 148 ALA A CA 1
ATOM 1170 C C . ALA A 1 148 ? 3.431 12.008 0.784 1.00 93.31 148 ALA A C 1
ATOM 1172 O O . ALA A 1 148 ? 2.452 12.331 1.456 1.00 93.31 148 ALA A O 1
ATOM 1173 N N . HIS A 1 149 ? 3.380 10.984 -0.073 1.00 94.25 149 HIS A N 1
ATOM 1174 C CA . HIS A 1 149 ? 2.196 10.137 -0.208 1.00 94.25 149 HIS A CA 1
ATOM 1175 C C . HIS A 1 149 ? 1.934 9.306 1.043 1.00 94.25 149 HIS A C 1
ATOM 1177 O O . HIS A 1 149 ? 0.767 9.094 1.383 1.00 94.25 149 HIS A O 1
ATOM 1183 N N . PHE A 1 150 ? 2.993 8.839 1.705 1.00 95.31 150 PHE A N 1
ATOM 1184 C CA . PHE A 1 150 ? 2.882 8.112 2.956 1.00 95.31 150 PHE A CA 1
ATOM 1185 C C . PHE A 1 150 ? 2.347 9.006 4.076 1.00 95.31 150 PHE A C 1
ATOM 1187 O O . PHE A 1 150 ? 1.427 8.587 4.771 1.00 95.31 150 PHE A O 1
ATOM 1194 N N . GLU A 1 151 ? 2.822 10.249 4.189 1.00 95.88 151 GLU A N 1
ATOM 1195 C CA . GLU A 1 151 ? 2.300 11.207 5.172 1.00 95.88 151 GLU A CA 1
ATOM 1196 C C . GLU A 1 151 ? 0.799 11.464 4.978 1.00 95.88 151 GLU A C 1
ATOM 1198 O O . GLU A 1 151 ? 0.023 11.372 5.924 1.00 95.88 151 GLU A O 1
ATOM 1203 N N . ALA A 1 152 ? 0.360 11.680 3.734 1.00 95.56 152 ALA A N 1
ATOM 1204 C CA . ALA A 1 152 ? -1.062 11.852 3.435 1.00 95.56 152 ALA A CA 1
ATOM 1205 C C . ALA A 1 152 ? -1.889 10.601 3.794 1.00 95.56 152 ALA A C 1
ATOM 1207 O O . ALA A 1 152 ? -2.978 10.706 4.349 1.00 95.56 152 ALA A O 1
ATOM 1208 N N . ALA A 1 153 ? -1.372 9.402 3.507 1.00 96.44 153 ALA A N 1
ATOM 1209 C CA . ALA A 1 153 ? -2.051 8.157 3.869 1.00 96.44 153 ALA A CA 1
ATOM 1210 C C . ALA A 1 153 ? -2.087 7.924 5.390 1.00 96.44 153 ALA A C 1
ATOM 1212 O O . ALA A 1 153 ? -3.037 7.328 5.897 1.00 96.44 153 ALA A O 1
ATOM 1213 N N . ARG A 1 154 ? -1.070 8.397 6.120 1.00 96.06 154 ARG A N 1
ATOM 1214 C CA . ARG A 1 154 ? -1.059 8.395 7.583 1.00 96.06 154 ARG A CA 1
ATOM 1215 C C . ARG A 1 154 ? -2.161 9.291 8.133 1.00 96.06 154 ARG A C 1
ATOM 1217 O O . ARG A 1 154 ? -2.908 8.857 9.002 1.00 96.06 154 ARG A O 1
ATOM 1224 N N . GLU A 1 155 ? -2.285 10.511 7.624 1.00 96.44 155 GLU A N 1
ATOM 1225 C CA . GLU A 1 155 ? -3.345 11.434 8.035 1.00 96.44 155 GLU A CA 1
ATOM 1226 C C . GLU A 1 155 ? -4.740 10.833 7.788 1.00 96.44 155 GLU A C 1
ATOM 1228 O O . GLU A 1 155 ? -5.583 10.845 8.686 1.00 96.44 155 GLU A O 1
ATOM 1233 N N . ASP A 1 156 ? -4.953 10.207 6.624 1.00 96.06 156 ASP A N 1
ATOM 1234 C CA . ASP A 1 156 ? -6.192 9.485 6.304 1.00 96.06 156 ASP A CA 1
ATOM 1235 C C . ASP A 1 156 ? -6.499 8.387 7.348 1.00 96.06 156 ASP A C 1
ATOM 1237 O O . ASP A 1 156 ? -7.636 8.261 7.813 1.00 96.06 156 ASP A O 1
ATOM 1241 N N . LEU A 1 157 ? -5.488 7.611 7.764 1.00 96.38 157 LEU A N 1
ATOM 1242 C CA . LEU A 1 157 ? -5.633 6.587 8.805 1.00 96.38 157 LEU A CA 1
ATOM 1243 C C . LEU A 1 157 ? -5.941 7.196 10.179 1.00 96.38 157 LEU A C 1
ATOM 1245 O O . LEU A 1 157 ? -6.797 6.680 10.895 1.00 96.38 157 LEU A O 1
ATOM 1249 N N . LEU A 1 158 ? -5.260 8.272 10.569 1.00 95.19 158 LEU A N 1
ATOM 1250 C CA . LEU A 1 158 ? -5.489 8.927 11.859 1.00 95.19 158 LEU A CA 1
ATOM 1251 C C . LEU A 1 158 ? -6.900 9.525 11.934 1.00 95.19 158 LEU A C 1
ATOM 1253 O O . LEU A 1 158 ? -7.568 9.396 12.959 1.00 95.19 158 LEU A O 1
ATOM 1257 N N . ASN A 1 159 ? -7.395 10.090 10.832 1.00 94.62 159 ASN A N 1
ATOM 1258 C CA . ASN A 1 159 ? -8.775 10.560 10.714 1.00 94.62 159 ASN A CA 1
ATOM 1259 C C . ASN A 1 159 ? -9.783 9.404 10.811 1.00 94.62 159 ASN A C 1
ATOM 1261 O O . ASN A 1 159 ? -10.814 9.511 11.488 1.00 94.62 159 ASN A O 1
ATOM 1265 N N . LEU A 1 160 ? -9.470 8.264 10.188 1.00 93.88 160 LEU A N 1
ATOM 1266 C CA . LEU A 1 160 ? -10.261 7.044 10.332 1.00 93.88 160 LEU A CA 1
ATOM 1267 C C . LEU A 1 160 ? -10.282 6.574 11.795 1.00 93.88 160 LEU A C 1
ATOM 1269 O O . LEU A 1 160 ? -11.347 6.280 12.334 1.00 93.88 160 LEU A O 1
ATOM 1273 N N . ALA A 1 161 ? -9.136 6.583 12.475 1.00 93.06 161 ALA A N 1
ATOM 1274 C CA . ALA A 1 161 ? -9.036 6.202 13.879 1.00 93.06 161 ALA A CA 1
ATOM 1275 C C . ALA A 1 161 ? -9.777 7.155 14.820 1.00 93.06 161 ALA A C 1
ATOM 1277 O O . ALA A 1 161 ? -10.432 6.695 15.753 1.00 93.06 161 ALA A O 1
ATOM 1278 N N . ALA A 1 162 ? -9.766 8.460 14.541 1.00 91.62 162 ALA A N 1
ATOM 1279 C CA . ALA A 1 162 ? -10.574 9.440 15.262 1.00 91.62 162 ALA A CA 1
ATOM 1280 C C . ALA A 1 162 ? -12.080 9.148 15.139 1.00 91.62 162 ALA A C 1
ATOM 1282 O O . ALA A 1 162 ? -12.821 9.278 16.114 1.00 91.62 162 ALA A O 1
ATOM 1283 N N . THR A 1 163 ? -12.529 8.673 13.972 1.00 91.44 163 THR A N 1
ATOM 1284 C CA . THR A 1 163 ? -13.925 8.251 13.756 1.00 91.44 163 THR A CA 1
ATOM 1285 C C . THR A 1 163 ? -14.299 7.053 14.638 1.00 91.44 163 THR A C 1
ATOM 1287 O O . THR A 1 163 ? -15.419 6.973 15.142 1.00 91.44 163 THR A O 1
ATOM 1290 N N . PHE A 1 164 ? -13.344 6.155 14.891 1.00 90.06 164 PHE A N 1
ATOM 1291 C CA . PHE A 1 164 ? -13.503 4.970 15.736 1.00 90.06 164 PHE A CA 1
ATOM 1292 C C . PHE A 1 164 ? -12.892 5.126 17.138 1.00 90.06 164 PHE A C 1
ATOM 1294 O O . PHE A 1 164 ? -12.629 4.127 17.800 1.00 90.06 164 PHE A O 1
ATOM 1301 N N . GLN A 1 165 ? -12.717 6.352 17.646 1.00 89.00 165 GLN A N 1
ATOM 1302 C CA . GLN A 1 165 ? -12.037 6.602 18.930 1.00 89.00 165 GLN A CA 1
ATOM 1303 C C . GLN A 1 165 ? -12.677 5.899 20.145 1.00 89.00 165 GLN A C 1
ATOM 1305 O O . GLN A 1 165 ? -12.012 5.654 21.147 1.00 89.00 165 GLN A O 1
ATOM 1310 N N . ASN A 1 166 ? -13.970 5.567 20.066 1.00 87.81 166 ASN A N 1
ATOM 1311 C CA . ASN A 1 166 ? -14.697 4.861 21.126 1.00 87.81 166 ASN A CA 1
ATOM 1312 C C . ASN A 1 166 ? -14.560 3.331 21.029 1.00 87.81 166 ASN A C 1
ATOM 1314 O O . ASN A 1 166 ? -15.027 2.612 21.909 1.00 87.81 166 ASN A O 1
ATOM 1318 N N . ASN A 1 167 ? -13.949 2.823 19.959 1.00 91.06 167 ASN A N 1
ATOM 1319 C CA . ASN A 1 167 ? -13.707 1.408 19.743 1.00 91.06 167 ASN A CA 1
ATOM 1320 C C . ASN A 1 167 ? -12.276 1.065 20.180 1.00 91.06 167 ASN A C 1
ATOM 1322 O O . ASN A 1 167 ? -11.321 1.165 19.408 1.00 91.06 167 ASN A O 1
ATOM 1326 N N . ALA A 1 168 ? -12.136 0.666 21.446 1.00 90.75 168 ALA A N 1
ATOM 1327 C CA . ALA A 1 168 ? -10.841 0.332 22.035 1.00 90.75 168 ALA A CA 1
ATOM 1328 C C . ALA A 1 168 ? -10.133 -0.813 21.293 1.00 90.75 168 ALA A C 1
ATOM 1330 O O . ALA A 1 168 ? -8.914 -0.782 21.140 1.00 90.75 168 ALA A O 1
ATOM 1331 N N . GLU A 1 169 ? -10.889 -1.796 20.798 1.00 93.38 169 GLU A N 1
ATOM 1332 C CA . GLU A 1 169 ? -10.335 -2.922 20.049 1.00 93.38 169 GLU A CA 1
ATOM 1333 C C . GLU A 1 169 ? -9.704 -2.460 18.731 1.00 93.38 169 GLU A C 1
ATOM 1335 O O . GLU A 1 169 ? -8.562 -2.821 18.439 1.00 93.38 169 GLU A O 1
ATOM 1340 N N . PHE A 1 170 ? -10.400 -1.600 17.981 1.00 93.69 170 PHE A N 1
ATOM 1341 C CA . PHE A 1 170 ? -9.863 -1.009 16.757 1.00 93.69 170 PHE A CA 1
ATOM 1342 C C . PHE A 1 170 ? -8.579 -0.213 17.032 1.00 93.69 170 PHE A C 1
ATOM 1344 O O . PHE A 1 170 ? -7.582 -0.392 16.330 1.00 93.69 170 PHE A O 1
ATOM 1351 N N . LEU A 1 171 ? -8.560 0.634 18.069 1.00 93.56 171 LEU A N 1
ATOM 1352 C CA . LEU A 1 171 ? -7.377 1.438 18.394 1.00 93.56 171 LEU A CA 1
ATOM 1353 C C . LEU A 1 171 ? -6.171 0.572 18.771 1.00 93.56 171 LEU A C 1
ATOM 1355 O O . LEU A 1 171 ? -5.080 0.803 18.252 1.00 93.56 171 LEU A O 1
ATOM 1359 N N . VAL A 1 172 ? -6.362 -0.450 19.613 1.00 94.44 172 VAL A N 1
ATOM 1360 C CA . VAL A 1 172 ? -5.287 -1.381 19.999 1.00 94.44 172 VAL A CA 1
ATOM 1361 C C . VAL A 1 172 ? -4.722 -2.088 18.769 1.00 94.44 172 VAL A C 1
ATOM 1363 O O . VAL A 1 172 ? -3.512 -2.058 18.546 1.00 94.44 172 VAL A O 1
ATOM 1366 N N . ARG A 1 173 ? -5.588 -2.645 17.912 1.00 95.50 173 ARG A N 1
ATOM 1367 C CA . ARG A 1 173 ? -5.149 -3.328 16.686 1.00 95.50 173 ARG A CA 1
ATOM 1368 C C . ARG A 1 173 ? -4.456 -2.379 15.705 1.00 95.50 173 ARG A C 1
ATOM 1370 O O . ARG A 1 173 ? -3.506 -2.786 15.039 1.00 95.50 173 ARG A O 1
ATOM 1377 N N . THR A 1 174 ? -4.882 -1.117 15.632 1.00 95.19 174 THR A N 1
ATOM 1378 C CA . THR A 1 174 ? -4.246 -0.101 14.773 1.00 95.19 174 THR A CA 1
ATOM 1379 C C . THR A 1 174 ? -2.858 0.273 15.292 1.00 95.19 174 THR A C 1
ATOM 1381 O O . THR A 1 174 ? -1.919 0.373 14.503 1.00 95.19 174 THR A O 1
ATOM 1384 N N . VAL A 1 175 ? -2.686 0.401 16.612 1.00 95.75 175 VAL A N 1
ATOM 1385 C CA . VAL A 1 175 ? -1.370 0.613 17.238 1.00 95.75 175 VAL A CA 1
ATOM 1386 C C . VAL A 1 175 ? -0.442 -0.574 16.976 1.00 95.75 175 VAL A C 1
ATOM 1388 O O . VAL A 1 175 ? 0.716 -0.375 16.607 1.00 95.75 175 VAL A O 1
ATOM 1391 N N . ASP A 1 176 ? -0.930 -1.806 17.117 1.00 95.44 176 ASP A N 1
ATOM 1392 C CA . ASP A 1 176 ? -0.128 -3.008 16.861 1.00 95.44 176 ASP A CA 1
ATOM 1393 C C . ASP A 1 176 ? 0.264 -3.138 15.382 1.00 95.44 176 ASP A C 1
ATOM 1395 O O . ASP A 1 176 ? 1.405 -3.492 15.061 1.00 95.44 176 ASP A O 1
ATOM 1399 N N . ALA A 1 177 ? -0.639 -2.776 14.467 1.00 95.69 177 ALA A N 1
ATOM 1400 C CA . ALA A 1 177 ? -0.330 -2.679 13.045 1.00 95.69 177 ALA A CA 1
ATOM 1401 C C . ALA A 1 177 ? 0.745 -1.615 12.772 1.00 95.69 177 ALA A C 1
ATOM 1403 O O . ALA A 1 177 ? 1.712 -1.897 12.064 1.00 95.69 177 ALA A O 1
ATOM 1404 N N . ALA A 1 178 ? 0.633 -0.426 13.374 1.00 95.19 178 ALA A N 1
ATOM 1405 C CA . ALA A 1 178 ? 1.616 0.644 13.218 1.00 95.19 178 ALA A CA 1
ATOM 1406 C C . ALA A 1 178 ? 2.999 0.226 13.742 1.00 95.19 178 ALA A C 1
ATOM 1408 O O . ALA A 1 178 ? 3.998 0.431 13.055 1.00 95.19 178 ALA A O 1
ATOM 1409 N N . LYS A 1 179 ? 3.065 -0.459 14.893 1.00 95.00 179 LYS A N 1
ATOM 1410 C CA . LYS A 1 179 ? 4.309 -1.054 15.412 1.00 95.00 179 LYS A CA 1
ATOM 1411 C C . LYS A 1 179 ? 4.890 -2.089 14.456 1.00 95.00 179 LYS A C 1
ATOM 1413 O O . LYS A 1 179 ? 6.081 -2.060 14.184 1.00 95.00 179 LYS A O 1
ATOM 1418 N N . THR A 1 180 ? 4.056 -2.972 13.910 1.00 94.00 180 THR A N 1
ATOM 1419 C CA . THR A 1 180 ? 4.492 -3.994 12.941 1.00 94.00 180 THR A CA 1
ATOM 1420 C C . THR A 1 180 ? 5.067 -3.356 11.674 1.00 94.00 180 THR A C 1
ATOM 1422 O O . THR A 1 180 ? 6.050 -3.830 11.107 1.00 94.00 180 THR A O 1
ATOM 1425 N N . LEU A 1 181 ? 4.495 -2.227 11.261 1.00 92.75 181 LEU A N 1
ATOM 1426 C CA . LEU A 1 181 ? 4.980 -1.401 10.162 1.00 92.75 181 LEU A CA 1
ATOM 1427 C C . LEU A 1 181 ? 6.076 -0.407 10.597 1.00 92.75 181 LEU A C 1
ATOM 1429 O O . LEU A 1 181 ? 6.374 0.484 9.817 1.00 92.75 181 LEU A O 1
ATOM 1433 N N . ASN A 1 182 ? 6.657 -0.536 11.805 1.00 92.12 182 ASN A N 1
ATOM 1434 C CA . ASN A 1 182 ? 7.453 0.434 12.596 1.00 92.12 182 ASN A CA 1
ATOM 1435 C C . ASN A 1 182 ? 7.131 1.935 12.382 1.00 92.12 182 ASN A C 1
ATOM 1437 O O . ASN A 1 182 ? 8.045 2.759 12.374 1.00 92.12 182 ASN A O 1
ATOM 1441 N N . ASP A 1 183 ? 5.878 2.308 12.144 1.00 92.88 183 ASP A N 1
ATOM 1442 C CA . ASP A 1 183 ? 5.454 3.696 11.942 1.00 92.88 183 ASP A CA 1
ATOM 1443 C C . ASP A 1 183 ? 5.292 4.418 13.291 1.00 92.88 183 ASP A C 1
ATOM 1445 O O . ASP A 1 183 ? 4.185 4.556 13.810 1.00 92.88 183 ASP A O 1
ATOM 1449 N N . GLU A 1 184 ? 6.415 4.842 13.879 1.00 92.12 184 GLU A N 1
ATOM 1450 C CA . GLU A 1 184 ? 6.480 5.442 15.224 1.00 92.12 184 GLU A CA 1
ATOM 1451 C C . GLU A 1 184 ? 5.576 6.673 15.375 1.00 92.12 184 GLU A C 1
ATOM 1453 O O . GLU A 1 184 ? 4.890 6.815 16.383 1.00 92.12 184 GLU A O 1
ATOM 1458 N N . VAL A 1 185 ? 5.481 7.508 14.335 1.00 93.31 185 VAL A N 1
ATOM 1459 C CA . VAL A 1 185 ? 4.622 8.704 14.340 1.00 93.31 185 VAL A CA 1
ATOM 1460 C C . VAL A 1 185 ? 3.148 8.323 14.505 1.00 93.31 185 VAL A C 1
ATOM 1462 O O . VAL A 1 185 ? 2.428 8.939 15.292 1.00 93.31 185 VAL A O 1
ATOM 1465 N N . SER A 1 186 ? 2.698 7.280 13.801 1.00 92.44 186 SER A N 1
ATOM 1466 C CA . SER A 1 186 ? 1.338 6.758 13.970 1.00 92.44 186 SER A CA 1
ATOM 1467 C C . SER A 1 186 ? 1.131 6.149 15.349 1.00 92.44 186 SER A C 1
ATOM 1469 O O . SER A 1 186 ? 0.077 6.354 15.943 1.00 92.44 186 SER A O 1
ATOM 1471 N N . VAL A 1 187 ? 2.119 5.420 15.878 1.00 94.19 187 VAL A N 1
ATOM 1472 C CA . VAL A 1 187 ? 2.038 4.834 17.226 1.00 94.19 187 VAL A CA 1
ATOM 1473 C C . VAL A 1 187 ? 1.812 5.922 18.276 1.00 94.19 187 VAL A C 1
ATOM 1475 O O . VAL A 1 187 ? 0.891 5.796 19.088 1.00 94.19 187 VAL A O 1
ATOM 1478 N N . ASP A 1 188 ? 2.593 7.000 18.233 1.00 93.12 188 ASP A N 1
ATOM 1479 C CA . ASP A 1 188 ? 2.481 8.108 19.183 1.00 93.12 188 ASP A CA 1
ATOM 1480 C C . ASP A 1 188 ? 1.121 8.807 19.074 1.00 93.12 188 ASP A C 1
ATOM 1482 O O . ASP A 1 188 ? 0.428 8.990 20.081 1.00 93.12 188 ASP A O 1
ATOM 1486 N N . ALA A 1 189 ? 0.693 9.133 17.851 1.00 92.38 189 ALA A N 1
ATOM 1487 C CA . ALA A 1 189 ? -0.580 9.804 17.602 1.00 92.38 189 ALA A CA 1
ATOM 1488 C C . ALA A 1 189 ? -1.789 8.958 18.046 1.00 92.38 189 ALA A C 1
ATOM 1490 O O . ALA A 1 189 ? -2.690 9.455 18.724 1.00 92.38 189 ALA A O 1
ATOM 1491 N N . LEU A 1 190 ? -1.798 7.661 17.722 1.00 91.81 190 LEU A N 1
ATOM 1492 C CA . LEU A 1 190 ? -2.879 6.742 18.095 1.00 91.81 190 LEU A CA 1
ATOM 1493 C C . LEU A 1 190 ? -2.935 6.501 19.609 1.00 91.81 190 LEU A C 1
ATOM 1495 O O . LEU A 1 190 ? -4.022 6.400 20.181 1.00 91.81 190 LEU A O 1
ATOM 1499 N N . THR A 1 191 ? -1.780 6.455 20.277 1.00 90.50 191 THR A N 1
ATOM 1500 C CA . THR A 1 191 ? -1.717 6.297 21.738 1.00 90.50 191 THR A CA 1
ATOM 1501 C C . THR A 1 191 ? -2.290 7.527 22.450 1.00 90.50 191 THR A C 1
ATOM 1503 O O . THR A 1 191 ? -3.062 7.385 23.399 1.00 90.50 191 THR A O 1
ATOM 1506 N N . GLN A 1 192 ? -1.986 8.737 21.964 1.00 89.31 192 GLN A N 1
ATOM 1507 C CA . GLN A 1 192 ? -2.566 9.987 22.483 1.00 89.31 192 GLN A CA 1
ATOM 1508 C C . GLN A 1 192 ? -4.080 10.083 22.247 1.00 89.31 192 GLN A C 1
ATOM 1510 O O . GLN A 1 192 ? -4.825 10.594 23.091 1.00 89.31 192 GLN A O 1
ATOM 1515 N N . LEU A 1 193 ? -4.553 9.573 21.109 1.00 86.50 193 LEU A N 1
ATOM 1516 C CA . LEU A 1 193 ? -5.976 9.517 20.795 1.00 86.50 193 LEU A CA 1
ATOM 1517 C C . LEU A 1 193 ? -6.727 8.607 21.786 1.00 86.50 193 LEU A C 1
ATOM 1519 O O . LEU A 1 193 ? -7.772 8.992 22.315 1.00 86.50 193 LEU A O 1
ATOM 1523 N N . GLY A 1 194 ? -6.158 7.438 22.105 1.00 78.88 194 GLY A N 1
ATOM 1524 C CA . GLY A 1 194 ? -6.732 6.491 23.065 1.00 78.88 194 GLY A CA 1
ATOM 1525 C C . GLY A 1 194 ? -6.822 7.032 24.499 1.00 78.88 194 GLY A C 1
ATOM 1526 O O . GLY A 1 194 ? -7.834 6.832 25.174 1.00 78.88 194 GLY A O 1
ATOM 1527 N N . THR A 1 195 ? -5.813 7.777 24.965 1.00 77.06 195 THR A N 1
ATOM 1528 C CA . THR A 1 195 ? -5.835 8.391 26.309 1.00 77.06 195 THR A CA 1
ATOM 1529 C C . THR A 1 195 ? -6.833 9.547 26.404 1.00 77.06 195 THR A C 1
ATOM 1531 O O . THR A 1 195 ? -7.515 9.699 27.421 1.00 77.06 195 THR A O 1
ATOM 1534 N N . SER A 1 196 ? -6.995 10.322 25.328 1.00 70.31 196 SER A N 1
ATOM 1535 C CA . SER A 1 196 ? -7.948 11.439 25.256 1.00 70.31 196 SER A CA 1
ATOM 1536 C C . SER A 1 196 ? -9.413 10.979 25.249 1.00 70.31 196 SER A C 1
ATOM 1538 O O . SER A 1 196 ? -10.273 11.634 25.846 1.00 70.31 196 SER A O 1
ATOM 1540 N N . GLY A 1 197 ? -9.707 9.833 24.623 1.00 58.81 197 GLY A N 1
ATOM 1541 C CA . GLY A 1 197 ? -11.039 9.218 24.637 1.00 58.81 197 GLY A CA 1
ATOM 1542 C C . GLY A 1 197 ? -11.458 8.727 26.027 1.00 58.81 197 GLY A C 1
ATOM 1543 O O . GLY A 1 197 ? -12.587 8.974 26.452 1.00 58.81 197 GLY A O 1
ATOM 1544 N N . SER A 1 198 ? -10.529 8.123 26.779 1.00 57.62 198 SER A N 1
ATOM 1545 C CA . SER A 1 198 ? -10.790 7.584 28.125 1.00 57.62 198 SER A CA 1
ATOM 1546 C C . SER A 1 198 ? -11.161 8.654 29.163 1.00 57.62 198 SER A C 1
ATOM 1548 O O . SER A 1 198 ? -11.887 8.360 30.112 1.00 57.62 198 SER A O 1
ATOM 1550 N N . HIS A 1 199 ? -10.688 9.894 29.005 1.00 54.44 199 HIS A N 1
ATOM 1551 C CA . HIS A 1 199 ? -11.033 10.992 29.916 1.00 54.44 199 HIS A CA 1
ATOM 1552 C C . HIS A 1 199 ? -12.433 11.575 29.667 1.00 54.44 199 HIS A C 1
ATOM 1554 O O . HIS A 1 199 ? -13.049 12.098 30.596 1.00 54.44 199 HIS A O 1
ATOM 1560 N N . ARG A 1 200 ? -12.971 11.475 28.443 1.00 51.50 200 ARG A N 1
ATOM 1561 C CA . ARG A 1 200 ? -14.308 12.002 28.113 1.00 51.50 200 ARG A CA 1
ATOM 1562 C C . ARG A 1 200 ? -15.440 11.077 28.552 1.00 51.50 200 ARG A C 1
ATOM 1564 O O . ARG A 1 200 ? -16.485 11.566 28.966 1.00 51.50 200 ARG A O 1
ATOM 1571 N N . THR A 1 201 ? -15.235 9.764 28.519 1.00 50.84 201 THR A N 1
ATOM 1572 C CA . THR A 1 201 ? -16.219 8.784 29.007 1.00 50.84 201 THR A CA 1
ATOM 1573 C C . THR A 1 201 ? -16.375 8.807 30.527 1.00 50.84 201 THR A C 1
ATOM 1575 O O . THR A 1 201 ? -17.491 8.638 31.009 1.00 50.84 201 THR A O 1
ATOM 1578 N N . ALA A 1 202 ? -15.312 9.102 31.283 1.00 48.59 202 ALA A N 1
ATOM 1579 C CA . ALA A 1 202 ? -15.389 9.252 32.740 1.00 48.59 202 ALA A CA 1
ATOM 1580 C C . ALA A 1 202 ? -16.156 10.517 33.183 1.00 48.59 202 ALA A C 1
ATOM 1582 O O . ALA A 1 202 ? -16.822 10.507 34.213 1.00 48.59 202 ALA A O 1
ATOM 1583 N N . ALA A 1 203 ? -16.102 11.598 32.398 1.00 49.03 203 ALA A N 1
ATOM 1584 C CA . ALA A 1 203 ? -16.792 12.854 32.708 1.00 49.03 203 ALA A CA 1
ATOM 1585 C C . ALA A 1 203 ? -18.294 12.843 32.362 1.00 49.03 203 ALA A C 1
ATOM 1587 O O . ALA A 1 203 ? -19.040 13.662 32.882 1.00 49.03 203 ALA A O 1
ATOM 1588 N N . ALA A 1 204 ? -18.748 11.928 31.500 1.00 48.34 204 ALA A N 1
ATOM 1589 C CA . ALA A 1 204 ? -20.154 11.811 31.099 1.00 48.34 204 ALA A CA 1
ATOM 1590 C C . ALA A 1 204 ? -20.992 10.894 32.018 1.00 48.34 204 ALA A C 1
ATOM 1592 O O . ALA A 1 204 ? -22.181 10.706 31.772 1.00 48.34 204 ALA A O 1
ATOM 1593 N N . GLN A 1 205 ? -20.378 10.300 33.048 1.00 44.09 205 GLN A N 1
ATOM 1594 C CA . GLN A 1 205 ? -21.032 9.405 34.016 1.00 44.09 205 GLN A CA 1
ATOM 1595 C C . GLN A 1 205 ? -21.294 10.063 35.385 1.00 44.09 205 GLN A C 1
ATOM 1597 O O . GLN A 1 205 ? -21.680 9.364 36.323 1.00 44.09 205 GLN A O 1
ATOM 1602 N N . HIS A 1 206 ? -21.114 11.383 35.495 1.00 38.38 206 HIS A N 1
ATOM 1603 C CA . HIS A 1 206 ? -21.416 12.172 36.692 1.00 38.38 206 HIS A CA 1
ATOM 1604 C C . HIS A 1 206 ? -22.473 13.238 36.417 1.00 38.38 206 HIS A C 1
ATOM 1606 O O . HIS A 1 206 ? -22.281 14.025 35.464 1.00 38.38 206 HIS A O 1
#

Foldseek 3Di:
DDPVVVVVVLLVLLQVQLVVQLVVPPPDDPVVNNVVSVVRSNCVVVVVVVVVVVVVVCVPDPDPPVVVLVVLLVVLLVQLVVLDPCPPPVVVNVLSSVLSSQLSVLLVCLVCPDPFADPVQPVVLVPDPHSVVSRVVRSVVVSVVSVVSNVVSLVSVLVVCLVVLVRPSNLVSQLVSCVVSVVVVSNVSSVVSNVVSVVVVVVVVD

Sequence (206 aa):
MDLLDIAIIYLACGAPFAVQYSFRLKGEAGIEKTAKCVLAGLAWPLFALLYIRDAVKRLGRPTPIHNETKQLIDNIRRSLEDSVDLAGRPDAAFEFRRTVLRWAELAIAVRQPTAFPAIAGVWEISEHSRPDIAAKAYIHREKRLLDAHFEAAREDLLNLAATFQNNAEFLVRTVDAAKTLNDEVSVDALTQLGTSGSHRTAAAQH

Radius of gyration: 25.83 Å; chains: 1; bounding box: 50×47×77 Å